Protein AF-0000000069292638 (afdb_homodimer)

Radius of gyration: 16.41 Å; Cα contacts (8 Å, |Δi|>4): 328; chains: 2; bounding box: 45×47×32 Å

Solvent-accessible surface area (backbone atoms only — not comparable to full-atom values): 11225 Å² total; per-residue (Å²): 128,81,76,64,62,72,50,61,81,61,36,59,61,81,60,46,58,54,70,28,27,34,46,31,21,37,56,39,32,57,63,48,21,77,83,68,75,58,45,47,49,71,70,38,46,51,62,46,50,45,88,44,98,59,87,70,52,68,64,36,55,43,27,33,28,11,34,83,69,78,84,53,36,36,38,67,30,36,16,46,43,33,31,53,47,24,27,38,30,43,40,34,50,40,63,70,55,65,52,68,79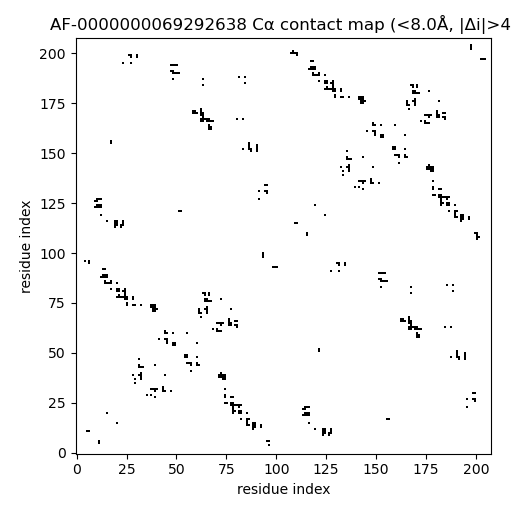,74,77,123,129,80,77,67,57,70,55,62,83,61,38,62,63,81,60,47,59,52,72,27,26,35,46,31,22,36,55,37,32,58,62,46,22,76,84,69,74,57,44,49,49,72,70,39,46,52,62,45,50,46,87,46,98,60,87,70,52,66,64,34,54,43,27,34,28,12,34,83,69,76,84,54,36,36,37,68,30,35,16,47,43,33,30,52,46,23,27,37,30,41,40,35,51,40,64,70,50,66,52,69,79,74,79,123

InterPro domains:
  IPR002048 EF-hand domain [PF13202] (31-45)
  IPR002048 EF-hand domain [PS50222] (53-88)
  IPR011992 EF-hand domain pair [SSF47473] (8-87)
  IPR018247 EF-Hand 1, calcium-binding site [PS00018] (66-78)

Sequence (208 aa):
VLALVVLDSRTHVPAVPEAAARRAGKAFALKVDADKDGQLSEAELLAAGAGGDRKHSIEELVSFHDTDRDGKVTVAEVEESWVMLSTANLNAERHLSGRPSQELVLALVVLDSRTHVPAVPEAAARRAGKAFALKVDADKDGQLSEAELLAAGAGGDRKHSIEELVSFHDTDRDGKVTVAEVEESWVMLSTANLNAERHLSGRPSQEL

Nearest PDB structures (foldseek):
  2m5e-assembly1_A  TM=7.059E-01  e=3.496E-02  Paramecium tetraurelia
  5bpj-assembly1_A  TM=7.450E-01  e=1.026E-01  Beroe abyssicola
  1alv-assembly1_B  TM=5.651E-01  e=6.901E-02  Sus scrofa
  4okh-assembly2_C-2  TM=5.468E-01  e=1.614E-01  Homo sapiens
  4okh-assembly1_A  TM=5.316E-01  e=1.362E-01  Homo sapiens

Secondary structure (DSSP, 8-state):
--------TTT------HHHHHHHHHHHHHHH-TT-SSB--HHHHHHHTTTSSSPPPHHHHHHHH-TT-SS--BHHHHHHHHHHHHHHHHHHHHHHS-------/--------TTS------HHHHHHHHHHHHHHH-TT-SSB--HHHHHHHTTTSSSPPPHHHHHHHH-TT-SS--BHHHHHHHHHHHHHHHHHHHHHHS-------

Structure (mmCIF, N/CA/C/O backbone):
data_AF-0000000069292638-model_v1
#
loop_
_entity.id
_entity.type
_entity.pdbx_description
1 polymer 'EF-hand domain-containing protein'
#
loop_
_atom_site.group_PDB
_atom_site.id
_atom_site.type_symbol
_atom_site.label_atom_id
_atom_site.label_alt_id
_atom_site.label_comp_id
_atom_site.label_asym_id
_atom_site.label_entity_id
_atom_site.label_seq_id
_atom_site.pdbx_PDB_ins_code
_atom_site.Cartn_x
_atom_site.Cartn_y
_atom_site.Cartn_z
_atom_site.occupancy
_atom_site.B_iso_or_equiv
_atom_site.auth_seq_id
_atom_site.auth_comp_id
_atom_site.auth_asym_id
_atom_site.auth_atom_id
_atom_site.pdbx_PDB_model_num
ATOM 1 N N . VAL A 1 1 ? 29.844 -3.908 -2.045 1 16.88 1 VAL A N 1
ATOM 2 C CA . VAL A 1 1 ? 29.25 -3.398 -3.27 1 16.88 1 VAL A CA 1
ATOM 3 C C . VAL A 1 1 ? 27.797 -3.883 -3.371 1 16.88 1 VAL A C 1
ATOM 5 O O . VAL A 1 1 ? 27.547 -5.09 -3.402 1 16.88 1 VAL A O 1
ATOM 8 N N . LEU A 1 2 ? 26.828 -3.211 -2.672 1 23.5 2 LEU A N 1
ATOM 9 C CA . LEU A 1 2 ? 25.422 -3.617 -2.574 1 23.5 2 LEU A CA 1
ATOM 10 C C . LEU A 1 2 ? 24.812 -3.807 -3.959 1 23.5 2 LEU A C 1
ATOM 12 O O . LEU A 1 2 ? 24.828 -2.885 -4.777 1 23.5 2 LEU A O 1
ATOM 16 N N . ALA A 1 3 ? 25.062 -4.836 -4.445 1 24.23 3 ALA A N 1
ATOM 17 C CA . ALA A 1 3 ? 24.641 -5.184 -5.801 1 24.23 3 ALA A CA 1
ATOM 18 C C . ALA A 1 3 ? 23.234 -4.656 -6.086 1 24.23 3 ALA A C 1
ATOM 20 O O . ALA A 1 3 ? 22.266 -5.09 -5.461 1 24.23 3 ALA A O 1
ATOM 21 N N . LEU A 1 4 ? 23.109 -3.346 -6.281 1 30.59 4 LEU A N 1
ATOM 22 C CA . LEU A 1 4 ? 21.953 -2.611 -6.785 1 30.59 4 LEU A CA 1
ATOM 23 C C . LEU A 1 4 ? 21.375 -3.297 -8.016 1 30.59 4 LEU A C 1
ATOM 25 O O . LEU A 1 4 ? 22 -3.307 -9.078 1 30.59 4 LEU A O 1
ATOM 29 N N . VAL A 1 5 ? 21.125 -4.465 -7.98 1 32.66 5 VAL A N 1
ATOM 30 C CA . VAL A 1 5 ? 20.453 -4.906 -9.195 1 32.66 5 VAL A CA 1
ATOM 31 C C . VAL A 1 5 ? 19.578 -3.777 -9.75 1 32.66 5 VAL A C 1
ATOM 33 O O . VAL A 1 5 ? 18.672 -3.299 -9.07 1 32.66 5 VAL A O 1
ATOM 36 N N . VAL A 1 6 ? 20.219 -2.939 -10.516 1 33.5 6 VAL A N 1
ATOM 37 C CA . VAL A 1 6 ? 19.703 -1.835 -11.312 1 33.5 6 VAL A CA 1
ATOM 38 C C . VAL A 1 6 ? 18.453 -2.295 -12.078 1 33.5 6 VAL A C 1
ATOM 40 O O . VAL A 1 6 ? 18.562 -2.984 -13.094 1 33.5 6 VAL A O 1
ATOM 43 N N . LEU A 1 7 ? 17.484 -3.059 -11.5 1 42.19 7 LEU A N 1
ATOM 44 C CA . LEU A 1 7 ? 16.25 -2.943 -12.281 1 42.19 7 LEU A CA 1
ATOM 45 C C . LEU A 1 7 ? 16.141 -1.554 -12.898 1 42.19 7 LEU A C 1
ATOM 47 O O . LEU A 1 7 ? 16.625 -0.574 -12.336 1 42.19 7 LEU A O 1
ATOM 51 N N . ASP A 1 8 ? 15.977 -1.448 -14.234 1 46.78 8 ASP A N 1
ATOM 52 C CA . ASP A 1 8 ? 15.844 -0.132 -14.852 1 46.78 8 ASP A CA 1
ATOM 53 C C . ASP A 1 8 ? 15.234 0.871 -13.875 1 46.78 8 ASP A C 1
ATOM 55 O O . ASP A 1 8 ? 14.352 0.524 -13.094 1 46.78 8 ASP A O 1
ATOM 59 N N . SER A 1 9 ? 16.141 1.841 -13.367 1 49.66 9 SER A N 1
ATOM 60 C CA . SER A 1 9 ? 15.859 2.951 -12.461 1 49.66 9 SER A CA 1
ATOM 61 C C . SER A 1 9 ? 14.375 3.293 -12.453 1 49.66 9 SER A C 1
ATOM 63 O O . SER A 1 9 ? 13.859 3.836 -11.477 1 49.66 9 SER A O 1
ATOM 65 N N . ARG A 1 10 ? 13.75 2.766 -13.609 1 54.78 10 ARG A N 1
ATOM 66 C CA . ARG A 1 10 ? 12.398 3.217 -13.906 1 54.78 10 ARG A CA 1
ATOM 67 C C . ARG A 1 10 ? 11.367 2.354 -13.188 1 54.78 10 ARG A C 1
ATOM 69 O O . ARG A 1 10 ? 10.188 2.717 -13.109 1 54.78 10 ARG A O 1
ATOM 76 N N . THR A 1 11 ? 11.938 1.139 -12.688 1 63.84 11 THR A N 1
ATOM 77 C CA . THR A 1 11 ? 10.961 0.223 -12.102 1 63.84 11 THR A CA 1
ATOM 78 C C . THR A 1 11 ? 11.281 -0.038 -10.633 1 63.84 1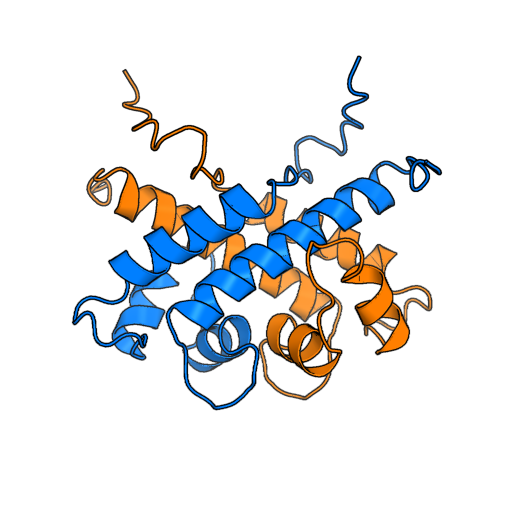1 THR A C 1
ATOM 80 O O . THR A 1 11 ? 10.648 -0.886 -10 1 63.84 11 THR A O 1
ATOM 83 N N . HIS A 1 12 ? 12.203 0.689 -10.141 1 70.62 12 HIS A N 1
ATOM 84 C CA . HIS A 1 12 ? 12.703 0.312 -8.82 1 70.62 12 HIS A CA 1
ATOM 85 C C . HIS A 1 12 ? 12.039 1.142 -7.727 1 70.62 12 HIS A C 1
ATOM 87 O O . HIS A 1 12 ? 12 2.371 -7.812 1 70.62 12 HIS A O 1
ATOM 93 N N . VAL A 1 13 ? 11.344 0.457 -6.914 1 78.5 13 VAL A N 1
ATOM 94 C CA . VAL A 1 13 ? 10.906 1.039 -5.652 1 78.5 13 VAL A CA 1
ATOM 95 C C . VAL A 1 13 ? 11.734 0.474 -4.504 1 78.5 13 VAL A C 1
ATOM 97 O O . VAL A 1 13 ? 11.688 -0.726 -4.223 1 78.5 13 VAL A O 1
ATOM 100 N N . PRO A 1 14 ? 12.578 1.312 -3.918 1 79.88 14 PRO A N 1
ATOM 101 C CA . PRO A 1 14 ? 13.445 0.767 -2.869 1 79.88 14 PRO A CA 1
ATOM 102 C C . PRO A 1 14 ? 12.656 0.236 -1.674 1 79.88 14 PRO A C 1
ATOM 104 O O . PRO A 1 14 ? 11.633 0.813 -1.298 1 79.88 14 PRO A O 1
ATOM 107 N N . ALA A 1 15 ? 13.203 -0.914 -1.197 1 83.62 15 ALA A N 1
ATOM 108 C CA . ALA A 1 15 ? 12.602 -1.443 0.024 1 83.62 15 ALA A CA 1
ATOM 109 C C . ALA A 1 15 ? 12.852 -0.515 1.208 1 83.62 15 ALA A C 1
ATOM 111 O O . ALA A 1 15 ? 13.945 0.042 1.345 1 83.62 15 ALA A O 1
ATOM 112 N N . VAL A 1 16 ? 11.852 -0.263 1.99 1 86.31 16 VAL A N 1
ATOM 113 C CA . VAL A 1 16 ? 11.914 0.542 3.207 1 86.31 16 VAL A CA 1
ATOM 114 C C . VAL A 1 16 ? 11.805 -0.364 4.43 1 86.31 16 VAL A C 1
ATOM 116 O O . VAL A 1 16 ? 10.945 -1.251 4.48 1 86.31 16 VAL A O 1
ATOM 119 N N . PRO A 1 17 ? 12.781 -0.138 5.387 1 89.88 17 PRO A N 1
ATOM 120 C CA . PRO A 1 17 ? 12.641 -0.943 6.602 1 89.88 17 PRO A CA 1
ATOM 121 C C . PRO A 1 17 ? 11.258 -0.817 7.238 1 89.88 17 PRO A C 1
ATOM 123 O O . PRO A 1 17 ? 10.664 0.265 7.23 1 89.88 17 PRO A O 1
ATOM 126 N N . GLU A 1 18 ? 10.797 -1.914 7.77 1 93.06 18 GLU A N 1
ATOM 127 C CA . GLU A 1 18 ? 9.445 -1.981 8.32 1 93.06 18 GLU A CA 1
ATOM 128 C C . GLU A 1 18 ? 9.227 -0.904 9.375 1 93.06 18 GLU A C 1
ATOM 130 O O . GLU A 1 18 ? 8.164 -0.279 9.422 1 93.06 18 GLU A O 1
ATOM 135 N N . ALA A 1 19 ? 10.234 -0.687 10.281 1 92.75 19 ALA A N 1
ATOM 136 C CA . ALA A 1 19 ? 10.109 0.311 11.336 1 92.75 19 ALA A CA 1
ATOM 137 C C . ALA A 1 19 ? 9.883 1.703 10.758 1 92.75 19 ALA A C 1
ATOM 139 O O . ALA A 1 19 ? 9.094 2.484 11.289 1 92.75 19 ALA A O 1
ATOM 140 N N . ALA A 1 20 ? 10.594 1.992 9.672 1 91.06 20 ALA A N 1
ATOM 141 C CA . ALA A 1 20 ? 10.422 3.283 9.016 1 91.06 20 ALA A CA 1
ATOM 142 C C . ALA A 1 20 ? 9.039 3.395 8.375 1 91.06 20 ALA A C 1
ATOM 144 O O . ALA A 1 20 ? 8.414 4.453 8.422 1 91.06 20 ALA A O 1
ATOM 145 N N . ALA A 1 21 ? 8.578 2.285 7.746 1 93.56 21 ALA A N 1
ATOM 146 C CA . ALA A 1 21 ? 7.25 2.266 7.148 1 93.56 21 ALA A CA 1
ATOM 147 C C . ALA A 1 21 ? 6.168 2.488 8.203 1 93.56 21 ALA A C 1
ATOM 149 O O . ALA A 1 21 ? 5.223 3.244 7.977 1 93.56 21 ALA A O 1
ATOM 150 N N . ARG A 1 22 ? 6.336 1.894 9.328 1 94.75 22 ARG A N 1
ATOM 151 C CA . ARG A 1 22 ? 5.379 2.051 10.422 1 94.75 22 ARG A CA 1
ATOM 152 C C . ARG A 1 22 ? 5.312 3.502 10.883 1 94.75 22 ARG A C 1
ATOM 154 O O . ARG A 1 22 ? 4.227 4.055 11.055 1 94.75 22 ARG A O 1
ATOM 161 N N . ARG A 1 23 ? 6.422 4.078 11.07 1 93.44 23 ARG A N 1
ATOM 162 C CA . ARG A 1 23 ? 6.48 5.461 11.539 1 93.44 23 ARG A CA 1
ATOM 163 C C . ARG A 1 23 ? 5.863 6.41 10.516 1 93.44 23 ARG A C 1
ATOM 165 O O . ARG A 1 23 ? 5.129 7.328 10.875 1 93.44 23 ARG A O 1
ATOM 172 N N . ALA A 1 24 ? 6.184 6.156 9.242 1 91.88 24 ALA A N 1
ATOM 173 C CA . ALA A 1 24 ? 5.66 7.012 8.18 1 91.88 24 ALA A CA 1
ATOM 174 C C . ALA A 1 24 ? 4.141 6.887 8.07 1 91.88 24 ALA A C 1
ATOM 176 O O . ALA A 1 24 ? 3.438 7.895 7.969 1 91.88 24 ALA A O 1
ATOM 177 N N . GLY A 1 25 ? 3.639 5.629 8.078 1 94.62 25 GLY A N 1
ATOM 178 C CA . GLY A 1 25 ? 2.201 5.414 8.023 1 94.62 25 GLY A CA 1
ATOM 179 C C . GLY A 1 25 ? 1.457 6.039 9.188 1 94.62 25 GLY A C 1
ATOM 180 O O . GLY A 1 25 ? 0.393 6.633 9.008 1 94.62 25 GLY A O 1
ATOM 181 N N . LYS A 1 26 ? 2.098 5.934 10.336 1 95.5 26 LYS A N 1
ATOM 182 C CA . LYS A 1 26 ? 1.48 6.523 11.523 1 95.5 26 LYS A CA 1
ATOM 183 C C . LYS A 1 26 ? 1.451 8.047 11.422 1 95.5 26 LYS A C 1
ATOM 185 O O . LYS A 1 26 ? 0.42 8.672 11.688 1 95.5 26 LYS A O 1
ATOM 190 N N . ALA A 1 27 ? 2.572 8.625 11.109 1 93.38 27 ALA A N 1
ATOM 191 C CA . ALA A 1 27 ? 2.65 10.078 10.984 1 93.38 27 ALA A CA 1
ATOM 192 C C . ALA A 1 27 ? 1.646 10.594 9.961 1 93.38 27 ALA A C 1
ATOM 194 O O . ALA A 1 27 ? 0.971 11.594 10.188 1 93.38 27 ALA A O 1
ATOM 195 N N . PHE A 1 28 ? 1.542 9.898 8.859 1 93.38 28 PHE A N 1
ATOM 196 C CA . PHE A 1 28 ? 0.595 10.234 7.805 1 93.38 28 PHE A CA 1
ATOM 197 C C . PHE A 1 28 ? -0.838 10.148 8.312 1 93.38 28 PHE A C 1
ATOM 199 O O . PHE A 1 28 ? -1.618 11.094 8.148 1 93.38 28 PHE A O 1
ATOM 206 N N . ALA A 1 29 ? -1.185 9.031 8.969 1 96.75 29 ALA A N 1
ATOM 207 C CA . ALA A 1 29 ? -2.549 8.805 9.438 1 96.75 29 ALA A CA 1
ATOM 208 C C . ALA A 1 29 ? -2.959 9.852 10.469 1 96.75 29 ALA A C 1
ATOM 210 O O . ALA A 1 29 ? -4.086 10.359 10.438 1 96.75 29 ALA A O 1
ATOM 211 N N . LEU A 1 30 ? -2.039 10.148 11.336 1 95.69 30 LEU A N 1
ATOM 212 C CA . LEU A 1 30 ? -2.336 11.125 12.383 1 95.69 30 LEU A CA 1
ATOM 213 C C . LEU A 1 30 ? -2.561 12.508 11.797 1 95.69 30 LEU A C 1
ATOM 215 O O . LEU A 1 30 ? -3.383 13.281 12.297 1 95.69 30 LEU A O 1
ATOM 219 N N . LYS A 1 31 ? -1.816 12.82 10.773 1 93.44 31 LYS A N 1
ATOM 220 C CA . LYS A 1 31 ? -1.994 14.102 10.094 1 93.44 31 LYS A CA 1
ATOM 221 C C . LYS A 1 31 ? -3.326 14.156 9.352 1 93.44 31 LYS A C 1
ATOM 223 O O . LYS A 1 31 ? -4.008 15.18 9.359 1 93.44 31 LYS A O 1
ATOM 228 N N . VAL A 1 32 ? -3.689 13.117 8.727 1 95.25 32 VAL A N 1
ATOM 229 C CA . VAL A 1 32 ? -4.922 13.023 7.949 1 95.25 32 VAL A CA 1
ATOM 230 C C . VAL A 1 32 ? -6.129 13.062 8.883 1 95.25 32 VAL A C 1
ATOM 232 O O . VAL A 1 32 ? -7.156 13.656 8.562 1 95.25 32 VAL A O 1
ATOM 235 N N . ASP A 1 33 ? -5.977 12.344 9.961 1 97.5 33 ASP A N 1
ATOM 236 C CA . ASP A 1 33 ? -7.035 12.305 10.969 1 97.5 33 ASP A CA 1
ATOM 237 C C . ASP A 1 33 ? -7.211 13.664 11.633 1 97.5 33 ASP A C 1
ATOM 239 O O . ASP A 1 33 ? -6.832 13.852 12.789 1 97.5 33 ASP A O 1
ATOM 243 N N . ALA A 1 34 ? -7.887 14.562 11.047 1 94.69 34 ALA A N 1
ATOM 244 C CA . ALA A 1 34 ? -7.977 15.977 11.422 1 94.69 34 ALA A CA 1
ATOM 245 C C . ALA A 1 34 ? -8.688 16.141 12.758 1 94.69 34 ALA A C 1
ATOM 247 O O . ALA A 1 34 ? -8.344 17.031 13.547 1 94.69 34 ALA A O 1
ATOM 248 N N . ASP A 1 35 ? -9.688 15.32 13.039 1 97.06 35 ASP A N 1
ATOM 249 C CA . ASP A 1 35 ? -10.438 15.5 14.281 1 97.06 35 ASP A CA 1
ATOM 250 C C . ASP A 1 35 ? -9.875 14.617 15.391 1 97.06 35 ASP A C 1
ATOM 252 O O . ASP A 1 35 ? -10.422 14.578 16.5 1 97.06 35 ASP A O 1
ATOM 256 N N . LYS A 1 36 ? -8.781 13.805 15.102 1 96.81 36 LYS A N 1
ATOM 257 C CA . LYS A 1 36 ? -8 13 16.031 1 96.81 36 LYS A CA 1
ATOM 258 C C . LYS A 1 36 ? -8.891 12.008 16.781 1 96.81 36 LYS A C 1
ATOM 260 O O . LYS A 1 36 ? -8.727 11.812 18 1 96.81 36 LYS A O 1
ATOM 265 N N . ASP A 1 37 ? -9.836 11.406 16.078 1 97.81 37 ASP A N 1
ATOM 266 C CA . ASP A 1 37 ? -10.719 10.438 16.703 1 97.81 37 ASP A CA 1
ATOM 267 C C . ASP A 1 37 ? -10.219 9.016 16.484 1 97.81 37 ASP A C 1
ATOM 269 O O . ASP A 1 37 ? -10.898 8.047 16.844 1 97.81 37 ASP A O 1
ATOM 273 N N . GLY A 1 38 ? -9.148 8.844 15.797 1 97.62 38 GLY A N 1
ATOM 274 C CA . GLY A 1 38 ? -8.516 7.547 15.617 1 97.62 38 GLY A CA 1
ATOM 275 C C . GLY A 1 38 ? -8.984 6.824 14.367 1 97.62 38 GLY A C 1
ATOM 276 O O . GLY A 1 38 ? -8.477 5.75 14.039 1 97.62 38 GLY A O 1
ATOM 277 N N . GLN A 1 39 ? -9.953 7.406 13.719 1 97.88 39 GLN A N 1
ATOM 278 C CA . GLN A 1 39 ? -10.445 6.859 12.461 1 97.88 39 GLN A CA 1
ATOM 279 C C . GLN A 1 39 ? -10.43 7.91 11.359 1 97.88 39 GLN A C 1
ATOM 281 O O . GLN A 1 39 ? -10.406 9.109 11.633 1 97.88 39 GLN A O 1
ATOM 286 N N . LEU A 1 40 ? -10.32 7.457 10.148 1 98.19 40 LEU A N 1
ATOM 287 C CA . LEU A 1 40 ? -10.336 8.367 9.008 1 98.19 40 LEU A CA 1
ATOM 288 C C . LEU A 1 40 ? -11.703 8.359 8.328 1 98.19 40 LEU A C 1
ATOM 290 O O . LEU A 1 40 ? -12.148 7.328 7.812 1 98.19 40 LEU A O 1
ATOM 294 N N . SER A 1 41 ? -12.328 9.562 8.359 1 97.81 41 SER A N 1
ATOM 295 C CA . SER A 1 41 ? -13.609 9.719 7.688 1 97.81 41 SER A CA 1
ATOM 296 C C . SER A 1 41 ? -13.445 9.664 6.172 1 97.81 41 SER A C 1
ATOM 298 O O . SER A 1 41 ? -12.328 9.711 5.66 1 97.81 41 SER A O 1
ATOM 300 N N . GLU A 1 42 ? -14.617 9.523 5.488 1 96.94 42 GLU A N 1
ATOM 301 C CA . GLU A 1 42 ? -14.594 9.523 4.027 1 96.94 42 GLU A CA 1
ATOM 302 C C . GLU A 1 42 ? -13.945 10.797 3.486 1 96.94 42 GLU A C 1
ATOM 304 O O . GLU A 1 42 ? -13.141 10.742 2.551 1 96.94 42 GLU A O 1
ATOM 309 N N . ALA A 1 43 ? -14.305 11.906 4.082 1 96.75 43 ALA A N 1
ATOM 310 C CA . ALA A 1 43 ? -13.758 13.188 3.65 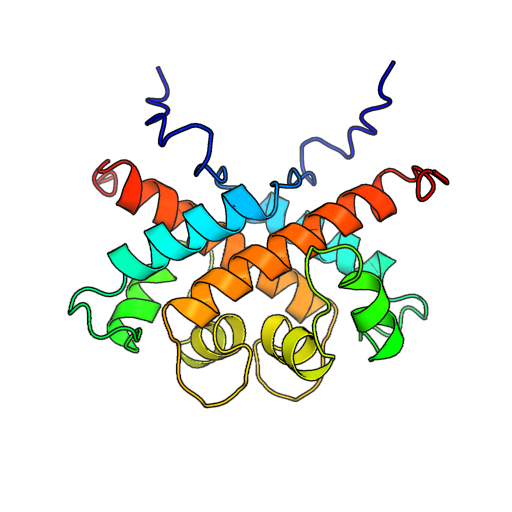1 96.75 43 ALA A CA 1
ATOM 311 C C . ALA A 1 43 ? -12.25 13.242 3.863 1 96.75 43 ALA A C 1
ATOM 313 O O . ALA A 1 43 ? -11.508 13.711 2.994 1 96.75 43 ALA A O 1
ATOM 314 N N . GLU A 1 44 ? -11.719 12.766 5 1 97.19 44 GLU A N 1
ATOM 315 C CA . GLU A 1 44 ? -10.297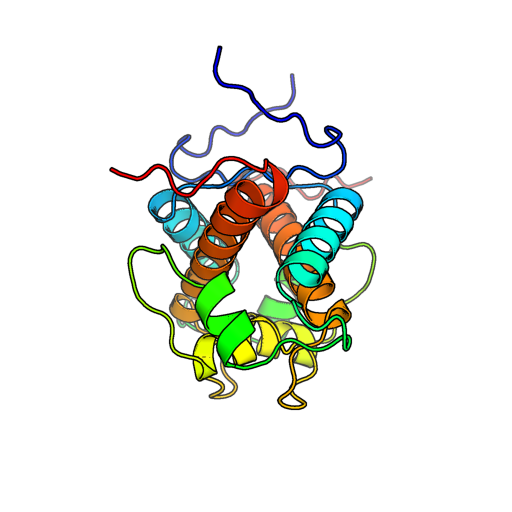 12.75 5.312 1 97.19 44 GLU A CA 1
ATOM 316 C C . GLU A 1 44 ? -9.531 11.82 4.367 1 97.19 44 GLU A C 1
ATOM 318 O O . GLU A 1 44 ? -8.453 12.172 3.885 1 97.19 44 GLU A O 1
ATOM 323 N N . LEU A 1 45 ? -10.164 10.688 4.082 1 96.44 45 LEU A N 1
ATOM 324 C CA . LEU A 1 45 ? -9.531 9.711 3.203 1 96.44 45 LEU A CA 1
ATOM 325 C C . LEU A 1 45 ? -9.453 10.234 1.772 1 96.44 45 LEU A C 1
ATOM 327 O O . LEU A 1 45 ? -8.43 10.078 1.104 1 96.44 45 LEU A O 1
ATOM 331 N N . LEU A 1 46 ? -10.539 10.828 1.302 1 95.62 46 LEU A N 1
ATOM 332 C CA . LEU A 1 46 ? -10.562 11.375 -0.051 1 95.62 46 LEU A CA 1
ATOM 333 C C . LEU A 1 46 ? -9.5 12.461 -0.212 1 95.62 46 LEU A C 1
ATOM 335 O O . LEU A 1 46 ? -8.812 12.523 -1.236 1 95.62 46 LEU A O 1
ATOM 339 N N . ALA A 1 47 ? -9.32 13.281 0.775 1 91.81 47 ALA A N 1
ATOM 340 C CA . ALA A 1 47 ? -8.305 14.328 0.746 1 91.81 47 ALA A CA 1
ATOM 341 C C . ALA A 1 47 ? -6.902 13.727 0.725 1 91.81 47 ALA A C 1
ATOM 343 O O . ALA A 1 47 ? -6.023 14.195 -0.001 1 91.81 47 ALA A O 1
ATOM 344 N N . ALA A 1 48 ? -6.703 12.68 1.495 1 91.44 48 ALA A N 1
ATOM 345 C CA . ALA A 1 48 ? -5.414 12.008 1.622 1 91.44 48 ALA A CA 1
ATOM 346 C C . ALA A 1 48 ? -5.062 11.242 0.347 1 91.44 48 ALA A C 1
ATOM 348 O O . ALA A 1 48 ? -3.887 10.992 0.073 1 91.44 48 ALA A O 1
ATOM 349 N N . GLY A 1 49 ? -6.066 10.836 -0.458 1 91.94 49 GLY A N 1
ATOM 350 C CA . GLY A 1 49 ? -5.848 10.047 -1.665 1 91.94 49 GLY A CA 1
ATOM 351 C C . GLY A 1 49 ? -5.82 10.891 -2.926 1 91.94 49 GLY A C 1
ATOM 352 O O . GLY A 1 49 ? -5.742 10.359 -4.035 1 91.94 49 GLY A O 1
ATOM 353 N N . ALA A 1 50 ? -5.836 12.211 -2.746 1 89.69 50 ALA A N 1
ATOM 354 C CA . ALA A 1 50 ? -5.887 13.125 -3.887 1 89.69 50 ALA A CA 1
ATOM 355 C C . ALA A 1 50 ? -4.492 13.336 -4.477 1 89.69 50 ALA A C 1
ATOM 357 O O . ALA A 1 50 ? -3.486 13.109 -3.803 1 89.69 50 ALA A O 1
ATOM 358 N N . GLY A 1 51 ? -4.422 13.695 -5.766 1 87.88 51 GLY A N 1
ATOM 359 C CA . GLY A 1 51 ? -3.17 14.141 -6.363 1 87.88 51 GLY A CA 1
ATOM 360 C C . GLY A 1 51 ? -2.547 13.102 -7.277 1 87.88 51 GLY A C 1
ATOM 361 O O . GLY A 1 51 ? -1.5 13.344 -7.879 1 87.88 51 GLY A O 1
ATOM 362 N N . GLY A 1 52 ? -3.102 11.945 -7.383 1 86.88 52 GLY A N 1
ATOM 363 C CA . GLY A 1 52 ? -2.633 10.969 -8.352 1 86.88 52 GLY A CA 1
ATOM 364 C C . GLY A 1 52 ? -3.145 11.234 -9.758 1 86.88 52 GLY A C 1
ATOM 365 O O . GLY A 1 52 ? -3.855 12.211 -9.992 1 86.88 52 GLY A O 1
ATOM 366 N N . ASP A 1 53 ? -2.643 10.336 -10.664 1 89.25 53 ASP A N 1
ATOM 367 C CA . ASP A 1 53 ? -3.025 10.477 -12.07 1 89.25 53 ASP A CA 1
ATOM 368 C C . ASP A 1 53 ? -4.531 10.273 -12.25 1 89.25 53 ASP A C 1
ATOM 370 O O . ASP A 1 53 ? -5.141 10.875 -13.133 1 89.25 53 ASP A O 1
ATOM 374 N N . ARG A 1 54 ? -5.043 9.398 -11.398 1 89.25 54 ARG A N 1
ATOM 375 C CA . ARG A 1 54 ? -6.484 9.195 -11.422 1 89.25 54 ARG A CA 1
ATOM 376 C C . ARG A 1 54 ? -7.086 9.391 -10.031 1 89.25 54 ARG A C 1
ATOM 378 O O . ARG A 1 54 ? -6.41 9.18 -9.023 1 89.25 54 ARG A O 1
ATOM 385 N N . LYS A 1 55 ? -8.391 9.742 -10.117 1 92.19 55 LYS A N 1
ATOM 386 C CA . LYS A 1 55 ? -9.125 9.852 -8.859 1 92.19 55 LYS A CA 1
ATOM 387 C C . LYS A 1 55 ? -9.586 8.484 -8.367 1 92.19 55 LYS A C 1
ATOM 389 O O . LYS A 1 55 ? -10.203 7.727 -9.117 1 92.19 55 LYS A O 1
ATOM 394 N N . HIS A 1 56 ? -9.258 8.211 -7.125 1 94.25 56 HIS A N 1
ATOM 395 C CA . HIS A 1 56 ? -9.742 6.977 -6.52 1 94.25 56 HIS A CA 1
ATOM 396 C C . HIS A 1 56 ? -11.086 7.195 -5.836 1 94.25 56 HIS A C 1
ATOM 398 O O . HIS A 1 56 ? -11.312 8.242 -5.219 1 94.25 56 HIS A O 1
ATOM 404 N N . SER A 1 57 ? -11.906 6.16 -5.996 1 94.94 57 SER A N 1
ATOM 405 C CA . SER A 1 57 ? -13.172 6.23 -5.277 1 94.94 57 SER A CA 1
ATOM 406 C C . SER A 1 57 ? -12.969 6 -3.781 1 94.94 57 SER A C 1
ATOM 408 O O . SER A 1 57 ? -11.945 5.461 -3.365 1 94.94 57 SER A O 1
ATOM 410 N N . ILE A 1 58 ? -13.969 6.426 -2.973 1 95.94 58 ILE A N 1
ATOM 411 C CA . ILE A 1 58 ? -13.922 6.184 -1.534 1 95.94 58 ILE A CA 1
ATOM 412 C C . ILE A 1 58 ? -13.883 4.684 -1.262 1 95.94 58 ILE A C 1
ATOM 414 O O . ILE A 1 58 ? -13.188 4.227 -0.349 1 95.94 58 ILE A O 1
ATOM 418 N N . GLU A 1 59 ? -14.586 3.904 -2.074 1 94.62 59 GLU A N 1
ATOM 419 C CA . GLU A 1 59 ? -14.609 2.453 -1.918 1 94.62 59 GLU A CA 1
ATOM 420 C C . GLU A 1 59 ? -13.211 1.861 -2.109 1 94.62 59 GLU A C 1
ATOM 422 O O . GLU A 1 59 ? -12.805 0.969 -1.363 1 94.62 59 GLU A O 1
ATOM 427 N N . GLU A 1 60 ? -12.531 2.352 -3.105 1 94.69 60 GLU A N 1
ATOM 428 C CA . GLU A 1 60 ? -11.18 1.877 -3.371 1 94.69 60 GLU A CA 1
ATOM 429 C C . GLU A 1 60 ? -10.234 2.23 -2.225 1 94.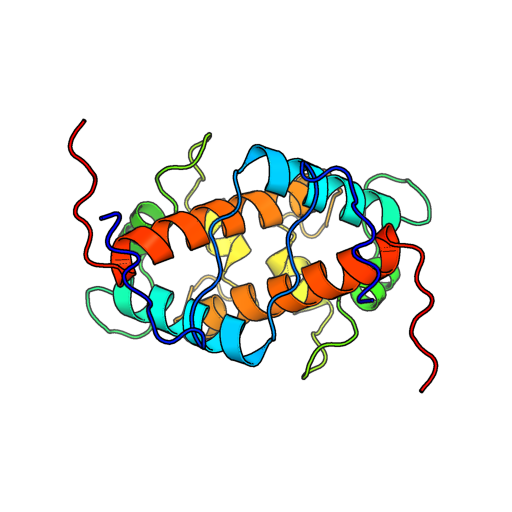69 60 GLU A C 1
ATOM 431 O O . GLU A 1 60 ? -9.43 1.4 -1.797 1 94.69 60 GLU A O 1
ATOM 436 N N . LEU A 1 61 ? -10.336 3.479 -1.687 1 96.06 61 LEU A N 1
ATOM 437 C CA . LEU A 1 61 ? -9.453 3.945 -0.624 1 96.06 61 LEU A CA 1
ATOM 438 C C . LEU A 1 61 ? -9.711 3.188 0.673 1 96.06 61 LEU A C 1
ATOM 440 O O . LEU A 1 61 ? -8.773 2.809 1.377 1 96.06 61 LEU A O 1
ATOM 444 N N . VAL A 1 62 ? -10.992 2.961 0.951 1 96.38 62 VAL A N 1
ATOM 445 C CA . VAL A 1 62 ? -11.336 2.201 2.148 1 96.38 62 VAL A CA 1
ATOM 446 C C . VAL A 1 62 ? -10.82 0.767 2.014 1 96.38 62 VAL A C 1
ATOM 448 O O . VAL A 1 62 ? -10.195 0.236 2.936 1 96.38 62 VAL A O 1
ATOM 451 N N . SER A 1 63 ? -11.07 0.119 0.862 1 94.12 63 SER A N 1
ATOM 452 C CA . SER A 1 63 ? -10.641 -1.258 0.65 1 94.12 63 SER A CA 1
ATOM 453 C C . SER A 1 63 ? -9.125 -1.393 0.801 1 94.12 63 SER A C 1
ATOM 455 O O . SER A 1 63 ? -8.641 -2.359 1.39 1 94.12 63 SER A O 1
ATOM 457 N N . PHE A 1 64 ? -8.383 -0.447 0.352 1 93.44 64 PHE A N 1
ATOM 458 C CA . PHE A 1 64 ? -6.922 -0.451 0.386 1 93.44 64 PHE A CA 1
ATOM 459 C C . PHE A 1 64 ? -6.414 -0.38 1.821 1 93.44 64 PHE A C 1
ATOM 461 O O . PHE A 1 64 ? -5.516 -1.13 2.203 1 93.44 64 PHE A O 1
ATOM 468 N N . HIS A 1 65 ? -7.02 0.468 2.645 1 97.06 65 HIS A N 1
ATOM 469 C CA . HIS A 1 65 ? -6.48 0.712 3.979 1 97.06 65 HIS A CA 1
ATOM 470 C C . HIS A 1 65 ? -7.152 -0.183 5.016 1 97.06 65 HIS A C 1
ATOM 472 O O . HIS A 1 65 ? -6.582 -0.446 6.078 1 97.06 65 HIS A O 1
ATOM 478 N N . ASP A 1 66 ? -8.43 -0.624 4.77 1 96.88 66 ASP A N 1
ATOM 479 C CA . ASP A 1 66 ? -9.219 -1.417 5.711 1 96.88 66 ASP A CA 1
ATOM 480 C C . ASP A 1 66 ? -8.766 -2.875 5.711 1 96.88 66 ASP A C 1
ATOM 482 O O . ASP A 1 66 ? -9.438 -3.738 5.141 1 96.88 66 ASP A O 1
ATOM 486 N N . THR A 1 67 ? -7.719 -3.221 6.422 1 93.88 67 THR A N 1
ATOM 487 C CA . THR A 1 67 ? -7.027 -4.5 6.316 1 93.88 67 THR A CA 1
ATOM 488 C C . THR A 1 67 ? -7.816 -5.602 7.016 1 93.88 67 THR A C 1
ATOM 490 O O . THR A 1 67 ? -7.625 -6.789 6.734 1 93.88 67 THR A O 1
ATOM 493 N N . ASP A 1 68 ? -8.727 -5.289 7.883 1 93.44 68 ASP A N 1
ATOM 494 C CA . ASP A 1 68 ? -9.477 -6.344 8.547 1 93.44 68 ASP A CA 1
ATOM 495 C C . ASP A 1 68 ? -10.914 -6.422 8.023 1 93.44 68 ASP A C 1
ATOM 497 O O . ASP A 1 68 ? -11.742 -7.152 8.57 1 93.44 68 ASP A O 1
ATOM 501 N N . ARG A 1 69 ? -11.305 -5.551 7.039 1 93.5 69 ARG A N 1
ATOM 502 C CA . ARG A 1 69 ? -12.547 -5.555 6.277 1 93.5 69 ARG A CA 1
ATOM 503 C C . ARG A 1 69 ? -13.742 -5.293 7.188 1 93.5 69 ARG A C 1
ATOM 505 O O . ARG A 1 69 ? -14.797 -5.906 7.027 1 93.5 69 ARG A O 1
ATOM 512 N N . ASP A 1 70 ? -13.578 -4.387 8.109 1 95.25 70 ASP A N 1
ATOM 513 C CA . ASP A 1 70 ? -14.719 -4.059 8.969 1 95.25 70 ASP A CA 1
ATOM 514 C C . ASP A 1 70 ? -15.422 -2.787 8.484 1 95.25 70 ASP A C 1
ATOM 516 O O . ASP A 1 70 ? -16.328 -2.289 9.148 1 95.25 70 ASP A O 1
ATOM 520 N N . GLY A 1 71 ? -14.922 -2.225 7.434 1 94.38 71 GLY A N 1
ATOM 521 C CA . GLY A 1 71 ? -15.57 -1.087 6.801 1 94.38 71 GLY A CA 1
ATOM 522 C C . GLY A 1 71 ? -15.055 0.248 7.301 1 94.38 71 GLY A C 1
ATOM 523 O O . GLY A 1 71 ? -15.445 1.301 6.793 1 94.38 71 GLY A O 1
ATOM 524 N N . LYS A 1 72 ? -14.258 0.192 8.281 1 96.94 72 LYS A N 1
ATOM 525 C CA . LYS A 1 72 ? -13.664 1.415 8.82 1 96.94 72 LYS A CA 1
ATOM 526 C C . LYS A 1 72 ? -12.164 1.471 8.555 1 96.94 72 LYS A C 1
ATOM 528 O O . LYS A 1 72 ? -11.531 0.437 8.328 1 96.94 72 LYS A O 1
ATOM 533 N N . VAL A 1 73 ? -11.672 2.682 8.477 1 98.19 73 VAL A N 1
ATOM 534 C CA . VAL A 1 73 ? -10.234 2.883 8.336 1 98.19 73 VAL A CA 1
ATOM 535 C C . VAL A 1 73 ? -9.688 3.57 9.586 1 98.19 73 VAL A C 1
ATOM 537 O O . VAL A 1 73 ? -10.008 4.727 9.859 1 98.19 73 VAL A O 1
ATOM 540 N N . THR A 1 74 ? -8.891 2.834 10.344 1 98.31 74 THR A N 1
ATOM 541 C CA . THR A 1 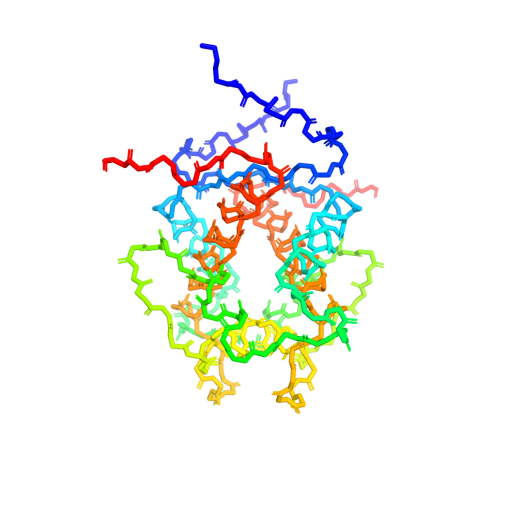74 ? -8.297 3.379 11.555 1 98.31 74 THR A CA 1
ATOM 542 C C . THR A 1 74 ? -6.84 3.764 11.32 1 98.31 74 THR A C 1
ATOM 544 O O . THR A 1 74 ? -6.246 3.381 10.312 1 98.31 74 THR A O 1
ATOM 547 N N . VAL A 1 75 ? -6.281 4.523 12.258 1 97.69 75 VAL A N 1
ATOM 548 C CA . VAL A 1 75 ? -4.871 4.902 12.227 1 97.69 75 VAL A CA 1
ATOM 549 C C . VAL A 1 75 ? -4.004 3.646 12.188 1 97.69 75 VAL A C 1
ATOM 551 O O . VAL A 1 75 ? -3.053 3.568 11.406 1 97.69 75 VAL A O 1
ATOM 554 N N . ALA A 1 76 ? -4.387 2.656 12.938 1 97 76 ALA A N 1
ATOM 555 C CA . ALA A 1 76 ? -3.637 1.404 12.984 1 97 76 ALA A CA 1
ATOM 556 C C . ALA A 1 76 ? -3.664 0.699 11.633 1 97 76 ALA A C 1
ATOM 558 O O . ALA A 1 76 ? -2.67 0.096 11.219 1 97 76 ALA A O 1
ATOM 559 N N . GLU A 1 77 ? -4.801 0.706 10.93 1 97.69 77 GLU A N 1
ATOM 560 C CA . GLU A 1 77 ? -4.914 0.045 9.633 1 97.69 77 GLU A CA 1
ATOM 561 C C . GLU A 1 77 ? -4.086 0.762 8.578 1 97.69 77 GLU A C 1
ATOM 563 O O . GLU A 1 77 ? -3.512 0.123 7.691 1 97.69 77 GLU A O 1
ATOM 568 N N . VAL A 1 78 ? -4.016 2.104 8.672 1 97.56 78 VAL A N 1
ATOM 569 C CA . VAL A 1 78 ? -3.17 2.842 7.738 1 97.56 78 VAL A CA 1
ATOM 570 C C . VAL A 1 78 ? -1.704 2.48 7.973 1 97.56 78 VAL A C 1
ATOM 572 O O . VAL A 1 78 ? -0.962 2.227 7.02 1 97.56 78 VAL A O 1
ATOM 575 N N . GLU A 1 79 ? -1.291 2.447 9.242 1 95.88 79 GLU A N 1
ATOM 576 C CA . GLU A 1 79 ? 0.057 1.997 9.578 1 95.88 79 GLU A CA 1
ATOM 577 C C . GLU A 1 79 ? 0.346 0.626 8.969 1 95.88 79 GLU A C 1
ATOM 579 O O . GLU A 1 79 ? 1.4 0.418 8.367 1 95.88 79 GLU A O 1
ATOM 584 N N . GLU A 1 80 ? -0.61 -0.245 9.086 1 96.06 80 GLU A N 1
ATOM 585 C CA . GLU A 1 80 ? -0.439 -1.617 8.617 1 96.06 80 GLU A CA 1
ATOM 586 C C . GLU A 1 80 ? -0.33 -1.672 7.098 1 96.06 80 GLU A C 1
ATOM 588 O O . GLU A 1 80 ? 0.408 -2.496 6.551 1 96.06 80 GLU A O 1
ATOM 593 N N . SER A 1 81 ? -1.092 -0.831 6.379 1 95.31 81 SER A N 1
ATOM 594 C CA . SER A 1 81 ? -0.994 -0.825 4.922 1 95.31 81 SER A CA 1
ATOM 595 C C . SER A 1 81 ? 0.407 -0.432 4.465 1 95.31 81 SER A C 1
ATOM 597 O O . SER A 1 81 ? 0.921 -0.976 3.484 1 95.31 81 SER A O 1
ATOM 599 N N . TRP A 1 82 ? 1.08 0.494 5.215 1 95.25 82 TRP A N 1
ATOM 600 C CA . TRP A 1 82 ? 2.459 0.867 4.914 1 95.25 82 TRP A CA 1
ATOM 601 C C . TRP A 1 82 ? 3.406 -0.301 5.164 1 95.25 82 TRP A C 1
ATOM 603 O O . TRP A 1 82 ? 4.336 -0.533 4.387 1 95.25 82 TRP A O 1
ATOM 613 N N . VAL A 1 83 ? 3.119 -0.989 6.234 1 95.19 83 VAL A N 1
ATOM 614 C CA . VAL A 1 83 ? 3.967 -2.125 6.582 1 95.19 83 VAL A CA 1
ATOM 615 C C . VAL A 1 83 ? 3.836 -3.211 5.516 1 95.19 83 VAL A C 1
ATOM 617 O O . VAL A 1 83 ? 4.836 -3.787 5.082 1 95.19 83 VAL A O 1
ATOM 620 N N . MET A 1 84 ? 2.641 -3.461 5.055 1 94.88 84 MET A N 1
ATOM 621 C CA . MET A 1 84 ? 2.412 -4.5 4.055 1 94.88 84 MET A CA 1
ATOM 622 C C . MET A 1 84 ? 3.084 -4.141 2.734 1 94.88 84 MET A C 1
ATOM 624 O O . MET A 1 84 ? 3.617 -5.012 2.047 1 94.88 84 MET A O 1
ATOM 628 N N . LEU A 1 85 ? 3.08 -2.916 2.414 1 92.38 85 LEU A N 1
ATOM 629 C CA . LEU A 1 85 ? 3.771 -2.498 1.2 1 92.38 85 LEU A CA 1
ATOM 630 C C . LEU A 1 85 ? 5.281 -2.658 1.351 1 92.38 85 LEU A C 1
ATOM 632 O O . LEU A 1 85 ? 5.965 -3.035 0.398 1 92.38 85 LEU A O 1
ATOM 636 N N . SER A 1 86 ? 5.789 -2.24 2.529 1 92.94 86 SER A N 1
ATOM 637 C CA . SER A 1 86 ? 7.215 -2.43 2.77 1 92.94 86 SER A CA 1
ATOM 638 C C . SER A 1 86 ? 7.621 -3.887 2.586 1 92.94 86 SER A C 1
ATOM 640 O O . SER A 1 86 ? 8.664 -4.18 1.999 1 92.94 86 SER A O 1
ATOM 642 N N . THR A 1 87 ? 6.812 -4.82 3.076 1 93.81 87 THR A N 1
ATOM 643 C CA . THR A 1 87 ? 7.07 -6.246 2.918 1 93.81 87 THR A CA 1
ATOM 644 C C . THR A 1 87 ? 7 -6.648 1.448 1 93.81 87 THR A C 1
ATOM 646 O O . THR A 1 87 ? 7.867 -7.375 0.957 1 93.81 87 THR A O 1
ATOM 649 N N . ALA A 1 88 ? 6.004 -6.152 0.769 1 92.44 88 ALA A N 1
ATOM 650 C CA . ALA A 1 88 ? 5.863 -6.445 -0.655 1 92.44 88 ALA A CA 1
ATOM 651 C C . ALA A 1 88 ? 7.07 -5.941 -1.44 1 92.44 88 ALA A C 1
ATOM 653 O O . ALA A 1 88 ? 7.582 -6.641 -2.32 1 92.44 88 ALA A O 1
ATOM 654 N N . ASN A 1 89 ? 7.527 -4.738 -1.146 1 90.56 89 ASN A N 1
ATOM 655 C CA . ASN A 1 89 ? 8.68 -4.156 -1.823 1 90.56 89 ASN A CA 1
ATOM 656 C C . ASN A 1 89 ? 9.945 -4.965 -1.565 1 90.56 89 ASN A C 1
ATOM 658 O O . ASN A 1 89 ? 10.789 -5.117 -2.457 1 90.56 89 ASN A O 1
ATOM 662 N N . LEU A 1 90 ? 10.062 -5.363 -0.358 1 89.31 90 LEU A N 1
ATOM 663 C CA . LEU A 1 90 ? 11.188 -6.223 -0.021 1 89.31 90 LEU A CA 1
ATOM 664 C C . LEU A 1 90 ? 11.18 -7.492 -0.861 1 89.31 90 LEU A C 1
ATOM 666 O O . LEU A 1 90 ? 12.203 -7.879 -1.427 1 89.31 90 LEU A O 1
ATOM 670 N N . ASN A 1 91 ? 10.07 -8.102 -0.991 1 90.62 91 ASN A N 1
ATOM 671 C CA . ASN A 1 91 ? 9.93 -9.328 -1.774 1 90.62 91 ASN A CA 1
ATOM 672 C C . ASN A 1 91 ? 10.109 -9.062 -3.266 1 90.62 91 ASN A C 1
ATOM 674 O O . ASN A 1 91 ? 10.68 -9.883 -3.982 1 90.62 91 ASN A O 1
ATOM 678 N N . ALA A 1 92 ? 9.609 -7.934 -3.658 1 89.06 92 ALA A N 1
ATOM 679 C CA . ALA A 1 92 ? 9.828 -7.539 -5.051 1 89.06 92 ALA A CA 1
ATOM 680 C C . ALA A 1 92 ? 11.312 -7.434 -5.367 1 89.06 92 ALA A C 1
ATOM 682 O O . ALA A 1 92 ? 11.766 -7.906 -6.414 1 89.06 92 ALA A O 1
ATOM 683 N N . GLU A 1 93 ? 11.992 -6.816 -4.512 1 85.75 93 GLU A N 1
ATOM 684 C CA . GLU A 1 93 ? 13.43 -6.695 -4.703 1 85.75 93 GLU A CA 1
ATOM 685 C C . GLU A 1 93 ? 14.102 -8.07 -4.758 1 85.75 93 GLU A C 1
ATOM 687 O O . GLU A 1 93 ? 14.984 -8.297 -5.582 1 85.75 93 GLU A O 1
ATOM 692 N N . ARG A 1 94 ? 13.672 -8.914 -3.947 1 83.88 94 ARG A N 1
ATOM 693 C CA . ARG A 1 94 ? 14.25 -10.25 -3.877 1 83.88 94 ARG A CA 1
ATOM 694 C C . ARG A 1 94 ? 13.938 -11.055 -5.137 1 83.88 94 ARG A C 1
ATOM 696 O O . ARG A 1 94 ? 14.797 -11.766 -5.656 1 83.88 94 ARG A O 1
ATOM 703 N N . HIS A 1 95 ? 12.727 -10.906 -5.586 1 80.62 95 HIS A N 1
ATOM 704 C CA . HIS A 1 95 ? 12.273 -11.719 -6.711 1 80.62 95 HIS A CA 1
ATOM 705 C C . HIS A 1 95 ? 12.758 -11.141 -8.039 1 80.62 95 HIS A C 1
ATOM 707 O O . HIS A 1 95 ? 13.078 -11.891 -8.961 1 80.62 95 HIS A O 1
ATOM 713 N N . LEU A 1 96 ? 12.805 -9.898 -8.086 1 78.25 96 LEU A N 1
ATOM 714 C CA . LEU A 1 96 ? 13.141 -9.266 -9.359 1 78.25 96 LEU A CA 1
ATOM 715 C C . LEU A 1 96 ? 14.656 -9.164 -9.531 1 78.25 96 LEU A C 1
ATOM 717 O O . LEU A 1 96 ? 15.148 -9.094 -10.656 1 78.25 96 LEU A O 1
ATOM 721 N N . SER A 1 97 ? 15.438 -8.938 -8.492 1 70.31 97 SER A N 1
ATOM 722 C CA . SER A 1 97 ? 16.891 -8.906 -8.578 1 70.31 97 SER A CA 1
ATOM 723 C C . SER A 1 97 ? 17.469 -10.312 -8.742 1 70.31 97 SER A C 1
ATOM 725 O O . SER A 1 97 ? 18.641 -10.469 -9.117 1 70.31 97 SER A O 1
ATOM 727 N N . GLY A 1 98 ? 16.703 -11.352 -8.93 1 60.44 98 GLY A N 1
ATOM 728 C CA . GLY A 1 98 ? 17.188 -12.719 -8.969 1 60.44 98 GLY A CA 1
ATOM 729 C C . GLY A 1 98 ? 17.922 -13.125 -7.703 1 60.44 98 GLY A C 1
ATOM 730 O O . GLY A 1 98 ? 18.703 -14.078 -7.715 1 60.44 98 GLY A O 1
ATOM 731 N N . ARG A 1 99 ? 18.422 -12.305 -6.773 1 48 99 ARG A N 1
ATOM 732 C CA . ARG A 1 99 ? 19.281 -12.695 -5.648 1 48 99 ARG A CA 1
ATOM 733 C C . ARG A 1 99 ? 18.578 -13.711 -4.758 1 48 99 ARG A C 1
ATOM 735 O O . ARG A 1 99 ? 17.422 -13.508 -4.359 1 48 99 ARG A O 1
ATOM 742 N N . PRO A 1 100 ? 19 -14.977 -4.684 1 41.22 100 PRO A N 1
ATOM 743 C CA . PRO A 1 100 ? 18.438 -16.016 -3.818 1 41.22 100 PRO A CA 1
ATOM 744 C C . PRO A 1 100 ? 18.172 -15.523 -2.396 1 41.22 100 PRO A C 1
ATOM 746 O O . PRO A 1 100 ? 18.797 -14.562 -1.949 1 41.22 100 PRO A O 1
ATOM 749 N N . SER A 1 101 ? 16.875 -15.789 -1.724 1 40.56 101 SER A N 1
ATOM 750 C CA . SER A 1 101 ? 16.812 -15.625 -0.275 1 40.56 101 SER A CA 1
ATOM 751 C C . SER A 1 101 ? 18.156 -15.883 0.378 1 40.56 101 SER A C 1
ATOM 753 O O . SER A 1 101 ? 18.844 -16.859 0.045 1 40.56 10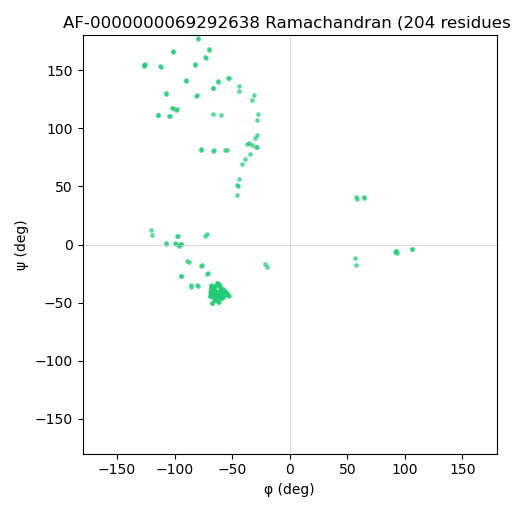1 SER A O 1
ATOM 755 N N . GLN A 1 102 ? 19 -14.961 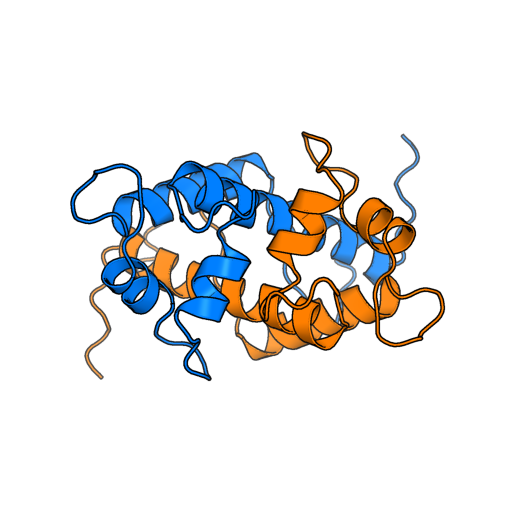0.645 1 34.91 102 GLN A N 1
ATOM 756 C CA . GLN A 1 102 ? 20.203 -15.32 1.379 1 34.91 102 GLN A CA 1
ATOM 757 C C . GLN A 1 102 ? 19.906 -16.391 2.436 1 34.91 102 GLN A C 1
ATOM 759 O O . GLN A 1 102 ? 19.109 -16.156 3.34 1 34.91 102 GLN A O 1
ATOM 764 N N . GLU A 1 103 ? 19.922 -17.688 2.135 1 30.31 103 GLU A N 1
ATOM 765 C CA . GLU A 1 103 ? 20.203 -18.672 3.176 1 30.31 103 GLU A CA 1
ATOM 766 C C . GLU A 1 103 ? 21.094 -18.078 4.262 1 30.31 103 GLU A C 1
ATOM 768 O O . GLU A 1 103 ? 22.203 -17.609 3.98 1 30.31 103 GLU A O 1
ATOM 773 N N . LEU A 1 104 ? 20.516 -17.344 5.297 1 27.19 104 LEU A N 1
ATOM 774 C CA . LEU A 1 104 ? 21.391 -17.406 6.461 1 27.19 104 LEU A CA 1
ATOM 775 C C . LEU A 1 104 ? 21.75 -18.859 6.785 1 27.19 104 LEU A C 1
ATOM 777 O O . LEU A 1 104 ? 20.938 -19.766 6.621 1 27.19 104 LEU A O 1
ATOM 781 N N . VAL B 1 1 ? 17.781 26.062 -2.439 1 17.06 1 VAL B N 1
ATOM 782 C CA . VAL B 1 1 ? 18 25.203 -1.283 1 17.06 1 VAL B CA 1
ATOM 783 C C . VAL B 1 1 ? 16.75 24.375 -1.005 1 17.06 1 VAL B C 1
ATOM 785 O O . VAL B 1 1 ? 15.688 24.922 -0.721 1 17.06 1 VAL B O 1
ATOM 788 N N . LEU B 1 2 ? 16.469 23.328 -1.761 1 23.48 2 LEU B N 1
ATOM 789 C CA . LEU B 1 2 ? 15.242 22.547 -1.687 1 23.48 2 LEU B CA 1
ATOM 790 C C . LEU B 1 2 ? 15.023 22.016 -0.275 1 23.48 2 LEU B C 1
ATOM 792 O O . LEU B 1 2 ? 15.898 21.344 0.28 1 23.48 2 LEU B O 1
ATOM 796 N N . ALA B 1 3 ? 14.539 22.797 0.491 1 25.22 3 ALA B N 1
ATOM 797 C CA . ALA B 1 3 ? 14.352 22.469 1.899 1 25.22 3 ALA B CA 1
ATOM 798 C C . ALA B 1 3 ? 13.836 21.031 2.055 1 25.22 3 ALA B C 1
ATOM 800 O O . ALA B 1 3 ? 12.703 20.734 1.658 1 25.22 3 ALA B O 1
ATOM 801 N N . LEU B 1 4 ? 14.656 20.062 1.765 1 30.28 4 LEU B N 1
ATOM 802 C CA . LEU B 1 4 ? 14.438 18.672 2.145 1 30.28 4 LEU B CA 1
ATOM 803 C C . LEU B 1 4 ? 13.953 18.562 3.586 1 30.28 4 LEU B C 1
ATOM 805 O O . LEU B 1 4 ? 14.688 18.891 4.52 1 30.28 4 LEU B O 1
ATOM 809 N N . VAL B 1 5 ? 12.977 19.141 3.945 1 31.73 5 VAL B N 1
ATOM 810 C CA . VAL B 1 5 ? 12.547 18.875 5.312 1 31.73 5 VAL B CA 1
ATOM 811 C C . VAL B 1 5 ? 12.844 17.422 5.664 1 31.73 5 VAL B C 1
ATOM 813 O O . VAL B 1 5 ? 12.297 16.5 5.047 1 31.73 5 VAL B O 1
ATOM 816 N N . VAL B 1 6 ? 14.086 17.141 5.965 1 34.56 6 VAL B N 1
ATOM 817 C CA . VAL B 1 6 ? 14.641 15.906 6.523 1 34.56 6 VAL B CA 1
ATOM 818 C C . VAL B 1 6 ? 13.758 15.414 7.664 1 34.56 6 VAL B C 1
ATOM 820 O O . VAL B 1 6 ? 13.758 15.984 8.75 1 34.56 6 VAL B O 1
ATOM 823 N N . LEU B 1 7 ? 12.43 15.273 7.555 1 40.75 7 LEU B N 1
ATOM 824 C CA . LEU B 1 7 ? 11.93 14.391 8.602 1 40.75 7 LEU B CA 1
ATOM 825 C C . LEU B 1 7 ? 12.984 13.352 8.984 1 40.75 7 LEU B C 1
ATOM 827 O O . LEU B 1 7 ? 13.812 12.969 8.156 1 40.75 7 LEU B O 1
ATOM 831 N N . ASP B 1 8 ? 13.305 13.203 10.32 1 45.59 8 ASP B N 1
ATOM 832 C CA . ASP B 1 8 ? 14.289 12.211 10.75 1 45.59 8 ASP B CA 1
ATOM 833 C C . ASP B 1 8 ? 14.344 11.039 9.773 1 45.59 8 ASP B C 1
ATOM 835 O O . ASP B 1 8 ? 13.32 10.656 9.195 1 45.59 8 ASP B O 1
ATOM 839 N N . SER B 1 9 ? 15.516 10.859 8.992 1 50.09 9 SER B N 1
ATOM 840 C CA . SER B 1 9 ? 15.867 9.773 8.078 1 50.09 9 SER B CA 1
ATOM 841 C C . SER B 1 9 ? 15.062 8.516 8.383 1 50.09 9 SER B C 1
ATOM 843 O O . SER B 1 9 ? 14.953 7.625 7.543 1 50.09 9 SER B O 1
ATOM 845 N N . ARG B 1 10 ? 14.492 8.594 9.68 1 54.62 10 ARG B N 1
ATOM 846 C CA . ARG B 1 10 ? 13.961 7.344 10.219 1 54.62 10 ARG B CA 1
ATOM 847 C C . ARG B 1 10 ? 12.5 7.16 9.828 1 54.62 10 ARG B C 1
ATOM 849 O O . ARG B 1 10 ? 11.953 6.062 9.953 1 54.62 10 ARG B O 1
ATOM 856 N N . THR B 1 11 ? 11.898 8.352 9.328 1 64.19 11 THR B N 1
ATOM 857 C CA . THR B 1 11 ? 10.477 8.242 9.055 1 64.19 11 THR B CA 1
ATOM 858 C C . THR B 1 11 ? 10.18 8.531 7.586 1 64.19 11 THR B C 1
ATOM 860 O O . THR B 1 11 ? 9.016 8.664 7.195 1 64.19 11 THR B O 1
ATOM 863 N N . HIS B 1 12 ? 11.25 8.57 6.812 1 71.12 12 HIS B N 1
ATOM 864 C CA . HIS B 1 12 ? 11.016 9.062 5.457 1 71.12 12 HIS B CA 1
ATOM 865 C C . HIS B 1 12 ? 10.883 7.906 4.473 1 71.12 12 HIS B C 1
ATOM 867 O O . HIS B 1 12 ? 11.727 7.008 4.441 1 71.12 12 HIS B O 1
ATOM 873 N N . VAL B 1 13 ? 9.75 7.828 3.938 1 78.81 13 VAL B N 1
ATOM 874 C CA . VAL B 1 13 ? 9.562 6.98 2.764 1 78.81 13 VAL B CA 1
ATOM 875 C C . VAL B 1 13 ? 9.469 7.848 1.51 1 78.81 13 VAL B C 1
ATOM 877 O O . VAL B 1 13 ? 8.539 8.641 1.36 1 78.81 13 VAL B O 1
ATOM 880 N N . PRO B 1 14 ? 10.492 7.781 0.663 1 79.94 14 PRO B N 1
ATOM 881 C CA . PRO B 1 14 ? 10.461 8.664 -0.503 1 79.94 14 PRO B CA 1
ATOM 882 C C . PRO B 1 14 ? 9.273 8.391 -1.425 1 79.94 14 PRO B C 1
ATOM 884 O O . PRO B 1 14 ? 8.883 7.234 -1.603 1 79.94 14 PRO B O 1
ATOM 887 N N . ALA B 1 15 ? 8.727 9.547 -1.895 1 83.75 15 ALA B N 1
ATOM 888 C CA . ALA B 1 15 ? 7.672 9.391 -2.889 1 83.75 15 ALA B CA 1
ATOM 889 C C . ALA B 1 15 ? 8.219 8.797 -4.184 1 83.75 15 ALA B C 1
ATOM 891 O O . ALA B 1 15 ? 9.32 9.141 -4.613 1 83.75 15 ALA B O 1
ATOM 892 N N . VAL B 1 16 ? 7.543 7.848 -4.742 1 86.44 16 VAL B N 1
ATOM 893 C CA . VAL B 1 16 ? 7.867 7.203 -6.008 1 86.44 16 VAL B CA 1
ATOM 894 C C . VAL B 1 16 ? 6.887 7.652 -7.086 1 86.44 16 VAL B C 1
ATOM 896 O O . VAL B 1 16 ? 5.672 7.68 -6.855 1 86.44 16 VAL B O 1
ATOM 899 N N . PRO B 1 17 ? 7.477 8.094 -8.25 1 89.88 17 PRO B N 1
ATOM 900 C CA . PRO B 1 17 ? 6.547 8.445 -9.32 1 89.88 17 PRO B CA 1
ATOM 901 C C . PRO B 1 17 ? 5.551 7.332 -9.633 1 89.88 17 PRO B C 1
ATOM 903 O O . PRO B 1 17 ? 5.906 6.148 -9.586 1 89.88 17 PRO B O 1
ATOM 906 N N . GLU B 1 18 ? 4.359 7.723 -9.938 1 93 18 GLU B N 1
ATOM 907 C CA . GLU B 1 18 ? 3.271 6.773 -10.156 1 93 18 GLU B CA 1
ATOM 908 C C . GLU B 1 18 ? 3.635 5.754 -11.234 1 93 18 GLU B C 1
ATOM 910 O O . GLU B 1 18 ? 3.342 4.566 -11.094 1 93 18 GLU B O 1
ATOM 915 N N . ALA B 1 19 ? 4.273 6.219 -12.359 1 92.62 19 ALA B N 1
ATOM 916 C CA . ALA B 1 19 ? 4.645 5.324 -13.453 1 92.62 19 ALA B CA 1
ATOM 917 C C . ALA B 1 19 ? 5.598 4.234 -12.969 1 92.62 19 ALA B C 1
ATOM 919 O O . ALA B 1 19 ? 5.484 3.076 -13.367 1 92.62 19 ALA B O 1
ATOM 920 N N . ALA B 1 20 ? 6.531 4.621 -12.117 1 91 20 ALA B N 1
ATOM 921 C CA . ALA B 1 20 ? 7.469 3.652 -11.562 1 91 20 ALA B CA 1
ATOM 922 C C . ALA B 1 20 ? 6.758 2.672 -10.633 1 91 20 ALA B C 1
ATOM 924 O O . ALA B 1 20 ? 7.059 1.478 -10.633 1 91 20 ALA B O 1
ATOM 925 N N . ALA B 1 21 ? 5.816 3.199 -9.812 1 93.5 21 ALA B N 1
ATOM 926 C CA . ALA B 1 21 ? 5.035 2.344 -8.922 1 93.5 21 ALA B CA 1
ATOM 927 C C . ALA B 1 21 ? 4.219 1.328 -9.719 1 93.5 21 ALA B C 1
ATOM 929 O O . ALA B 1 21 ? 4.156 0.151 -9.352 1 93.5 21 ALA B O 1
ATOM 930 N N . ARG B 1 22 ? 3.65 1.75 -10.797 1 94.69 22 ARG B N 1
ATOM 931 C CA . ARG B 1 22 ? 2.863 0.866 -11.648 1 94.69 22 ARG B CA 1
ATOM 932 C C . ARG B 1 22 ? 3.725 -0.256 -12.219 1 94.69 22 ARG B C 1
ATOM 934 O O . ARG B 1 22 ? 3.332 -1.425 -12.188 1 94.69 22 ARG B O 1
ATOM 941 N N . ARG B 1 23 ? 4.848 0.094 -12.703 1 93.38 23 ARG B N 1
ATOM 942 C CA . ARG B 1 23 ? 5.746 -0.891 -13.297 1 93.38 23 ARG B CA 1
ATOM 943 C C . ARG B 1 23 ? 6.227 -1.892 -12.258 1 93.38 23 ARG B C 1
ATOM 945 O O . ARG B 1 23 ? 6.289 -3.094 -12.523 1 93.38 23 ARG B O 1
ATOM 952 N N . ALA B 1 24 ? 6.562 -1.364 -11.078 1 91.88 24 ALA B N 1
ATOM 953 C CA . ALA B 1 24 ? 7.047 -2.232 -10.008 1 91.88 24 ALA B CA 1
ATOM 954 C C . ALA B 1 24 ? 5.957 -3.197 -9.547 1 91.88 24 ALA B C 1
ATOM 956 O O . ALA B 1 24 ? 6.207 -4.395 -9.383 1 91.88 24 ALA B O 1
ATOM 957 N N . GLY B 1 25 ? 4.727 -2.654 -9.312 1 94.62 25 GLY B N 1
ATOM 958 C CA . GLY B 1 25 ? 3.613 -3.5 -8.914 1 94.62 25 GLY B CA 1
ATOM 959 C C . GLY B 1 25 ? 3.283 -4.578 -9.93 1 94.62 25 GLY B C 1
ATOM 960 O O . GLY B 1 25 ? 3.02 -5.723 -9.562 1 94.62 25 GLY B O 1
ATOM 961 N N . LYS B 1 26 ? 3.375 -4.168 -11.18 1 95.44 26 LYS B N 1
ATOM 962 C CA . LYS B 1 26 ? 3.1 -5.133 -12.242 1 95.44 26 LYS B CA 1
ATOM 963 C C . LYS B 1 26 ? 4.164 -6.223 -12.281 1 95.44 26 LYS B C 1
ATOM 965 O O . LYS B 1 26 ? 3.842 -7.41 -12.352 1 95.44 26 LYS B O 1
ATOM 970 N N . ALA B 1 27 ? 5.402 -5.812 -12.297 1 93.31 27 ALA B N 1
ATOM 971 C CA . ALA B 1 27 ? 6.496 -6.777 -12.328 1 93.31 27 ALA B CA 1
ATOM 972 C C . ALA B 1 27 ? 6.41 -7.742 -11.148 1 93.31 27 ALA B C 1
ATOM 974 O O . ALA B 1 27 ? 6.605 -8.945 -11.312 1 93.31 27 ALA B O 1
ATOM 975 N N . PHE B 1 28 ? 6.117 -7.215 -9.992 1 93.19 28 PHE B N 1
ATOM 976 C CA . PHE B 1 28 ? 5.949 -8.016 -8.781 1 93.19 28 PHE B CA 1
ATOM 977 C C . PHE B 1 28 ? 4.805 -9.008 -8.945 1 93.19 28 PHE B C 1
ATOM 979 O O . PHE B 1 28 ? 4.973 -10.203 -8.688 1 93.19 28 PHE B O 1
ATOM 986 N N . ALA B 1 29 ? 3.633 -8.516 -9.414 1 96.75 29 ALA B N 1
ATOM 987 C CA . ALA B 1 29 ? 2.445 -9.359 -9.531 1 96.75 29 ALA B CA 1
ATOM 988 C C . ALA B 1 29 ? 2.67 -10.492 -10.523 1 96.75 29 ALA B C 1
ATOM 990 O O . ALA B 1 29 ? 2.266 -11.633 -10.281 1 96.75 29 ALA B O 1
ATOM 991 N N . LEU B 1 30 ? 3.295 -10.148 -11.602 1 95.62 30 LEU B N 1
ATOM 992 C CA . LEU B 1 30 ? 3.537 -11.148 -12.641 1 95.62 30 LEU B CA 1
ATOM 993 C C . LEU B 1 30 ? 4.496 -12.227 -12.148 1 95.62 30 LEU B C 1
ATOM 995 O O . LEU B 1 30 ? 4.363 -13.398 -12.516 1 95.62 30 LEU B O 1
ATOM 999 N N . LYS B 1 31 ? 5.453 -11.828 -11.359 1 93.5 31 LYS B N 1
ATOM 1000 C CA . LYS B 1 31 ? 6.387 -12.797 -10.781 1 93.5 31 LYS B CA 1
ATOM 1001 C C . LYS B 1 31 ? 5.688 -13.688 -9.758 1 93.5 31 LYS B C 1
ATOM 1003 O O . LYS B 1 31 ? 5.949 -14.891 -9.695 1 93.5 31 LYS B O 1
ATOM 1008 N N . VAL B 1 32 ? 4.859 -13.141 -8.977 1 95.31 32 VAL B N 1
ATOM 1009 C CA . VAL B 1 32 ? 4.133 -13.859 -7.938 1 95.31 32 VAL B CA 1
ATOM 1010 C C . VAL B 1 32 ? 3.133 -14.82 -8.578 1 95.31 32 VAL B C 1
ATOM 1012 O O . VAL B 1 32 ? 2.93 -15.938 -8.086 1 95.31 32 VAL B O 1
ATOM 1015 N N . ASP B 1 33 ? 2.484 -14.32 -9.586 1 97.44 33 ASP B N 1
ATOM 1016 C CA . ASP B 1 33 ? 1.517 -15.133 -10.32 1 97.44 33 ASP B CA 1
ATOM 1017 C C . ASP B 1 33 ? 2.205 -16.281 -11.055 1 97.44 33 ASP B C 1
ATOM 1019 O O . ASP B 1 33 ? 2.33 -16.25 -12.281 1 97.44 33 ASP B O 1
ATOM 1023 N N . ALA B 1 34 ? 2.506 -17.344 -10.414 1 94.69 34 ALA B N 1
ATOM 1024 C CA . ALA B 1 34 ? 3.348 -18.438 -10.891 1 94.69 34 ALA B CA 1
ATOM 1025 C C . ALA B 1 34 ? 2.676 -19.188 -12.039 1 94.69 34 ALA B C 1
ATOM 1027 O O . ALA B 1 34 ? 3.35 -19.656 -12.953 1 94.69 34 ALA B O 1
ATOM 1028 N N . ASP B 1 35 ? 1.367 -19.328 -11.992 1 97.06 35 ASP B N 1
ATOM 1029 C CA . ASP B 1 35 ? 0.699 -20.109 -13.039 1 97.06 35 ASP B CA 1
ATOM 1030 C C . ASP B 1 35 ? 0.199 -19.203 -14.156 1 97.06 35 ASP B C 1
ATOM 1032 O O . ASP B 1 35 ? -0.453 -19.672 -15.094 1 97.06 35 ASP B O 1
ATOM 1036 N N . LYS B 1 36 ? 0.428 -17.828 -14.055 1 96.88 36 LYS B N 1
ATOM 1037 C CA . LYS B 1 36 ? 0.177 -16.812 -15.07 1 96.88 36 LYS B CA 1
ATOM 1038 C C . LYS B 1 36 ? -1.288 -16.797 -15.492 1 96.88 36 LYS B C 1
ATOM 1040 O O . LYS B 1 36 ? -1.594 -16.672 -16.688 1 96.88 36 LYS B O 1
ATOM 1045 N N . ASP B 1 37 ? -2.176 -16.969 -14.531 1 97.75 37 ASP B N 1
ATOM 1046 C CA . ASP B 1 37 ? -3.6 -16.953 -14.852 1 97.75 37 ASP B CA 1
ATOM 1047 C C . ASP B 1 37 ? -4.207 -15.578 -14.617 1 97.75 37 ASP B C 1
ATOM 1049 O O . ASP B 1 37 ? -5.422 -15.398 -14.719 1 97.75 37 ASP B O 1
ATOM 1053 N N . GLY B 1 38 ? -3.439 -14.633 -14.18 1 97.5 38 GLY B N 1
ATOM 1054 C CA . GLY B 1 38 ? -3.869 -13.258 -14.023 1 97.5 38 GLY B CA 1
ATOM 1055 C C . GLY B 1 38 ? -4.406 -12.953 -12.633 1 97.5 38 GLY B C 1
ATOM 1056 O O . GLY B 1 38 ? -4.742 -11.805 -12.336 1 97.5 38 GLY B O 1
ATOM 1057 N N . GLN B 1 39 ? -4.504 -13.977 -11.859 1 97.81 39 GLN B N 1
ATOM 1058 C CA . GLN B 1 39 ? -4.941 -13.812 -10.477 1 97.81 39 GLN B CA 1
ATOM 1059 C C . GLN B 1 39 ? -3.941 -14.438 -9.508 1 97.81 39 GLN B C 1
ATOM 1061 O O . GLN B 1 39 ? -3.148 -15.297 -9.891 1 97.81 39 GLN B O 1
ATOM 1066 N N . LEU B 1 40 ? -3.914 -13.938 -8.305 1 98.19 40 LEU B N 1
ATOM 1067 C CA . LEU B 1 40 ? -3.029 -14.477 -7.281 1 98.19 40 LEU B CA 1
ATOM 1068 C C . LEU B 1 40 ? -3.801 -15.367 -6.312 1 98.19 40 LEU B C 1
ATOM 1070 O O . LEU B 1 40 ? -4.703 -14.898 -5.617 1 98.19 40 LEU B O 1
ATOM 1074 N N . SER B 1 41 ? -3.377 -16.641 -6.316 1 97.81 41 SER B N 1
ATOM 1075 C CA . SER B 1 41 ? -3.98 -17.578 -5.383 1 97.81 41 SER B CA 1
ATOM 1076 C C . SER B 1 41 ? -3.568 -17.281 -3.945 1 97.81 41 SER B C 1
ATOM 1078 O O . SER B 1 41 ? -2.67 -16.469 -3.709 1 97.81 41 SER B O 1
ATOM 1080 N N . GLU B 1 42 ? -4.293 -17.969 -3.016 1 96.94 42 GLU B N 1
ATOM 1081 C CA . GLU B 1 42 ? -3.947 -17.797 -1.606 1 96.94 42 GLU B CA 1
ATOM 1082 C C . GLU B 1 42 ? -2.494 -18.188 -1.348 1 96.94 42 GLU B C 1
ATOM 1084 O O . GLU B 1 42 ? -1.779 -17.5 -0.621 1 96.94 42 GLU B O 1
ATOM 1089 N N . ALA B 1 43 ? -2.102 -19.281 -1.936 1 96.75 43 ALA B N 1
ATOM 1090 C CA . ALA B 1 43 ? -0.732 -19.766 -1.76 1 96.75 43 ALA B CA 1
ATOM 1091 C C . ALA B 1 43 ? 0.275 -18.766 -2.316 1 96.75 43 ALA B C 1
ATOM 1093 O O . ALA B 1 43 ? 1.299 -18.484 -1.685 1 96.75 43 ALA B O 1
ATOM 1094 N N . GLU B 1 44 ? 0.038 -18.172 -3.514 1 97.25 44 GLU B N 1
ATOM 1095 C CA . GLU B 1 44 ? 0.919 -17.188 -4.137 1 97.25 44 GLU B CA 1
ATOM 1096 C C . GLU B 1 44 ? 0.999 -15.906 -3.305 1 97.25 44 GLU B C 1
ATOM 1098 O O . GLU B 1 44 ? 2.082 -15.352 -3.113 1 97.25 44 GLU B O 1
ATOM 1103 N N . LEU B 1 45 ? -0.159 -15.523 -2.77 1 96.44 45 LEU B N 1
ATOM 1104 C CA . LEU B 1 45 ? -0.216 -14.305 -1.969 1 96.44 45 LEU B CA 1
ATOM 1105 C C . LEU B 1 45 ? 0.527 -14.484 -0.65 1 96.44 45 LEU B C 1
ATOM 1107 O O . LEU B 1 45 ? 1.262 -13.586 -0.219 1 96.44 45 LEU B O 1
ATOM 1111 N N . LEU B 1 46 ? 0.317 -15.617 -0.003 1 95.62 46 LEU B N 1
ATOM 1112 C CA . LEU B 1 46 ? 0.997 -15.883 1.261 1 95.62 46 LEU B CA 1
ATOM 1113 C C . LEU B 1 46 ? 2.51 -15.891 1.072 1 95.62 46 LEU B C 1
ATOM 1115 O O . LEU B 1 46 ? 3.246 -15.352 1.9 1 95.62 46 LEU B O 1
ATOM 1119 N N . ALA B 1 47 ? 2.957 -16.453 -0.011 1 91.94 47 ALA B N 1
ATOM 1120 C CA . ALA B 1 47 ? 4.387 -16.484 -0.315 1 91.94 47 ALA B CA 1
ATOM 1121 C C . ALA B 1 47 ? 4.922 -15.07 -0.558 1 91.94 47 ALA B C 1
ATOM 1123 O O . ALA B 1 47 ? 6.012 -14.727 -0.099 1 91.94 47 ALA B O 1
ATOM 1124 N N . ALA B 1 48 ? 4.148 -14.25 -1.233 1 91.75 48 ALA B N 1
ATOM 1125 C CA . ALA B 1 48 ? 4.527 -12.891 -1.59 1 91.75 48 ALA B CA 1
ATOM 1126 C C . ALA B 1 48 ? 4.52 -11.977 -0.365 1 91.75 48 ALA B C 1
ATOM 1128 O O . ALA B 1 48 ? 5.191 -10.945 -0.347 1 91.75 48 ALA B O 1
ATOM 1129 N N . GLY B 1 49 ? 3.736 -12.305 0.684 1 92.12 49 GLY B N 1
ATOM 1130 C CA . GLY B 1 49 ? 3.609 -11.484 1.876 1 92.12 49 GLY B CA 1
ATOM 1131 C C . GLY B 1 49 ? 4.504 -11.938 3.014 1 92.12 49 GLY B C 1
ATOM 1132 O O . GLY B 1 49 ? 4.434 -11.398 4.117 1 92.12 49 GLY B O 1
ATOM 1133 N N . ALA B 1 50 ? 5.371 -12.906 2.715 1 90 50 ALA B N 1
ATOM 1134 C CA . ALA B 1 50 ? 6.238 -13.477 3.746 1 90 50 ALA B CA 1
ATOM 1135 C C . ALA B 1 50 ? 7.465 -12.602 3.977 1 90 50 ALA B C 1
ATOM 1137 O O . ALA B 1 50 ? 7.836 -11.797 3.111 1 90 50 ALA B O 1
ATOM 1138 N N . GLY B 1 51 ? 8.055 -12.68 5.188 1 88.06 51 GLY B N 1
ATOM 1139 C CA . GLY B 1 51 ? 9.352 -12.062 5.438 1 88.06 51 GLY B CA 1
ATOM 1140 C C . GLY B 1 51 ? 9.258 -10.805 6.281 1 88.06 51 GLY B C 1
ATOM 1141 O O . GLY B 1 51 ? 10.281 -10.195 6.602 1 88.06 51 GLY B O 1
ATOM 1142 N N . GLY B 1 52 ? 8.109 -10.352 6.629 1 86.88 52 GLY B N 1
ATOM 1143 C CA . GLY B 1 52 ? 7.965 -9.242 7.555 1 86.88 52 GLY B CA 1
ATOM 1144 C C . GLY B 1 52 ? 8.125 -9.656 9.008 1 86.88 52 GLY B C 1
ATOM 1145 O O . GLY B 1 52 ? 8.375 -10.828 9.305 1 86.88 52 GLY B O 1
ATOM 1146 N N . ASP B 1 53 ? 8.047 -8.594 9.852 1 89.31 53 ASP B N 1
ATOM 1147 C CA . ASP B 1 53 ? 8.203 -8.828 11.281 1 89.31 53 ASP B CA 1
ATOM 1148 C C . ASP B 1 53 ? 7.082 -9.719 11.812 1 89.31 53 ASP B C 1
ATOM 1150 O O . ASP B 1 53 ? 7.297 -10.5 12.742 1 89.31 53 ASP B O 1
ATOM 1154 N N . ARG B 1 54 ? 5.93 -9.539 11.188 1 89.06 54 ARG B N 1
ATOM 1155 C CA . ARG B 1 54 ? 4.805 -10.391 11.562 1 89.06 54 ARG B CA 1
ATOM 1156 C C . ARG B 1 54 ? 4.215 -11.078 10.336 1 89.06 54 ARG B C 1
ATOM 1158 O O . ARG B 1 54 ? 4.305 -10.562 9.219 1 89.06 54 ARG B O 1
ATOM 1165 N N . LYS B 1 55 ? 3.598 -12.242 10.664 1 92.25 55 LYS B N 1
ATOM 1166 C CA . LYS B 1 55 ? 2.893 -12.953 9.602 1 92.25 55 LYS B CA 1
ATOM 1167 C C . LYS B 1 55 ? 1.511 -12.352 9.359 1 92.25 55 LYS B C 1
ATOM 1169 O O . LYS B 1 55 ? 0.735 -12.164 10.305 1 92.25 55 LYS B O 1
ATOM 1174 N N . HIS B 1 56 ? 1.263 -12.055 8.117 1 94.06 56 HIS B N 1
ATOM 1175 C CA . HIS B 1 56 ? -0.07 -11.578 7.754 1 94.06 56 HIS B CA 1
ATOM 1176 C C . HIS B 1 56 ? -0.984 -12.742 7.383 1 94.06 56 HIS B C 1
ATOM 1178 O O . HIS B 1 56 ? -0.547 -13.703 6.746 1 94.06 56 HIS B O 1
ATOM 1184 N N . SER B 1 57 ? -2.225 -12.578 7.832 1 94.88 57 SER B N 1
ATOM 1185 C CA . SER B 1 57 ? -3.201 -13.578 7.418 1 94.88 57 SER B CA 1
ATOM 1186 C C . SER B 1 57 ? -3.568 -13.414 5.945 1 94.88 57 SER B C 1
ATOM 1188 O O . SER B 1 57 ? -3.344 -12.359 5.355 1 94.88 57 SER B O 1
ATOM 1190 N N . ILE B 1 58 ? -4.129 -14.484 5.344 1 95.94 58 ILE B N 1
ATOM 1191 C CA . ILE B 1 58 ? -4.586 -14.422 3.961 1 95.94 58 ILE B CA 1
ATOM 1192 C C . ILE B 1 58 ? -5.68 -13.359 3.83 1 95.94 58 ILE B C 1
ATOM 1194 O O . ILE B 1 58 ? -5.738 -12.641 2.83 1 95.94 58 ILE B O 1
ATOM 1198 N N . GLU B 1 59 ? -6.516 -13.234 4.848 1 94.56 59 GLU B N 1
ATOM 1199 C CA . GLU B 1 59 ? -7.578 -12.234 4.84 1 94.56 59 GLU B CA 1
ATOM 1200 C C . GLU B 1 59 ? -7.004 -10.82 4.766 1 94.56 59 GLU B C 1
ATOM 1202 O O . GLU B 1 59 ? -7.523 -9.977 4.035 1 94.56 59 GLU B O 1
ATOM 1207 N N . GLU B 1 60 ? -5.977 -10.586 5.523 1 94.56 60 GLU B N 1
ATOM 1208 C CA . GLU B 1 60 ? -5.332 -9.281 5.516 1 94.56 60 GLU B CA 1
ATOM 1209 C C . GLU B 1 60 ? -4.711 -8.977 4.156 1 94.56 60 GLU B C 1
ATOM 1211 O O . GLU B 1 60 ? -4.848 -7.871 3.637 1 94.56 60 GLU B O 1
ATOM 1216 N N . LEU B 1 61 ? -4.023 -9.977 3.537 1 96 61 LEU B N 1
ATOM 1217 C CA . LEU B 1 61 ? -3.344 -9.789 2.262 1 96 61 LEU B CA 1
ATOM 1218 C C . LEU B 1 61 ? -4.348 -9.562 1.138 1 96 61 LEU B C 1
ATOM 1220 O O . LEU B 1 61 ? -4.137 -8.703 0.275 1 96 61 LEU B O 1
ATOM 1224 N N . VAL B 1 62 ? -5.434 -10.328 1.192 1 96.38 62 VAL B N 1
ATOM 1225 C CA . VAL B 1 62 ? -6.473 -10.148 0.183 1 96.38 62 VAL B CA 1
ATOM 1226 C C . VAL B 1 62 ? -7.098 -8.758 0.332 1 96.38 62 VAL B C 1
ATOM 1228 O O . VAL B 1 62 ? -7.258 -8.031 -0.653 1 96.38 62 VAL B O 1
ATOM 1231 N N . SER B 1 63 ? -7.457 -8.367 1.559 1 94.06 63 SER B N 1
ATOM 1232 C CA . SER B 1 63 ? -8.078 -7.07 1.796 1 94.06 63 SER B CA 1
ATOM 1233 C C . SER B 1 63 ? -7.184 -5.934 1.317 1 94.06 63 SER B C 1
ATOM 1235 O O . SER B 1 63 ? -7.664 -4.961 0.729 1 94.06 63 SER B O 1
ATOM 1237 N N . PHE B 1 64 ? -5.922 -6.031 1.488 1 93.38 64 PHE B N 1
ATOM 1238 C CA . PHE B 1 64 ? -4.945 -5.012 1.124 1 93.38 64 PHE B CA 1
ATOM 1239 C C . PHE B 1 64 ? -4.875 -4.844 -0.389 1 93.38 64 PHE B C 1
ATOM 1241 O O . PHE B 1 64 ? -4.887 -3.719 -0.895 1 93.38 64 PHE B O 1
ATOM 1248 N N . HIS B 1 65 ? -4.871 -5.945 -1.129 1 97.06 65 HIS B N 1
ATOM 1249 C CA . HIS B 1 65 ? -4.641 -5.867 -2.566 1 97.06 65 HIS B CA 1
ATOM 1250 C C . HIS B 1 65 ? -5.957 -5.801 -3.334 1 97.06 65 HIS B C 1
ATOM 1252 O O . HIS B 1 65 ? -5.996 -5.324 -4.469 1 97.06 65 HIS B O 1
ATOM 1258 N N . ASP B 1 66 ? -7.086 -6.371 -2.758 1 96.88 66 ASP B N 1
ATOM 1259 C CA . ASP B 1 66 ? -8.391 -6.449 -3.412 1 96.88 66 ASP B CA 1
ATOM 1260 C C . ASP B 1 66 ? -9.102 -5.098 -3.377 1 96.88 66 ASP B C 1
ATOM 1262 O O . ASP B 1 66 ? -10.031 -4.898 -2.592 1 96.88 66 ASP B O 1
ATOM 1266 N N . THR B 1 67 ? -8.781 -4.176 -4.281 1 93.94 67 THR B N 1
ATOM 1267 C CA . THR B 1 67 ? -9.188 -2.777 -4.211 1 93.94 67 THR B CA 1
ATOM 1268 C C . THR B 1 67 ? -10.648 -2.617 -4.609 1 93.94 67 THR B C 1
ATOM 1270 O O . THR B 1 67 ? -11.281 -1.612 -4.277 1 93.94 67 THR B O 1
ATOM 1273 N N . ASP B 1 68 ? -11.25 -3.566 -5.273 1 93.5 68 ASP B N 1
ATOM 1274 C CA . ASP B 1 68 ? -12.656 -3.41 -5.652 1 93.5 68 ASP B CA 1
ATOM 1275 C C . ASP B 1 68 ? -13.555 -4.312 -4.816 1 93.5 68 ASP B C 1
ATOM 1277 O O . ASP B 1 68 ? -14.75 -4.434 -5.09 1 93.5 68 ASP B O 1
ATOM 1281 N N . ARG B 1 69 ? -12.992 -5.094 -3.855 1 93.25 69 ARG B N 1
ATOM 1282 C CA . ARG B 1 69 ? -13.664 -5.891 -2.838 1 93.25 69 ARG B CA 1
ATOM 1283 C C . ARG B 1 69 ? -14.484 -7.008 -3.477 1 93.25 69 ARG B C 1
ATOM 1285 O O . ARG B 1 69 ? -15.594 -7.305 -3.021 1 93.25 69 ARG B O 1
ATOM 1292 N N . ASP B 1 70 ? -13.969 -7.637 -4.488 1 95.12 70 ASP B N 1
ATOM 1293 C CA . ASP B 1 70 ? -14.695 -8.742 -5.09 1 95.12 70 ASP B CA 1
ATOM 1294 C C . ASP B 1 70 ? -14.164 -10.086 -4.594 1 95.12 70 ASP B C 1
ATOM 1296 O O . ASP B 1 70 ? -14.578 -11.141 -5.074 1 95.12 70 ASP B O 1
ATOM 1300 N N . GLY B 1 71 ? -13.203 -10.047 -3.719 1 94.38 71 GLY B N 1
ATOM 1301 C CA . GLY B 1 71 ? -12.695 -11.25 -3.066 1 94.38 71 GLY B CA 1
ATOM 1302 C C . GLY B 1 71 ? -11.531 -11.875 -3.801 1 94.38 71 GLY B C 1
ATOM 1303 O O . GLY B 1 71 ? -10.938 -12.852 -3.32 1 94.38 71 GLY B O 1
ATOM 1304 N N . LYS B 1 72 ? -11.25 -11.344 -4.934 1 97 72 LYS B N 1
ATOM 1305 C CA . LYS B 1 72 ? -10.117 -11.852 -5.703 1 97 72 LYS B CA 1
ATOM 1306 C C . LYS B 1 72 ? -9 -10.82 -5.781 1 97 72 LYS B C 1
ATOM 1308 O O . LYS B 1 72 ? -9.242 -9.625 -5.605 1 97 72 LYS B O 1
ATOM 1313 N N . VAL B 1 73 ? -7.793 -11.328 -5.941 1 98.19 73 VAL B N 1
ATOM 1314 C CA . VAL B 1 73 ? -6.645 -10.445 -6.148 1 98.19 73 VAL B CA 1
ATOM 1315 C C . VAL B 1 73 ? -6.074 -10.664 -7.547 1 98.19 73 VAL B C 1
ATOM 1317 O O . VAL B 1 73 ? -5.539 -11.734 -7.848 1 98.19 73 VAL B O 1
ATOM 1320 N N . THR B 1 74 ? -6.238 -9.641 -8.391 1 98.31 74 THR B N 1
ATOM 1321 C CA . THR B 1 74 ? -5.73 -9.727 -9.758 1 98.31 74 THR B CA 1
ATOM 1322 C C . THR B 1 74 ? -4.422 -8.961 -9.898 1 98.31 74 THR B C 1
ATOM 1324 O O . THR B 1 74 ? -4.059 -8.18 -9.016 1 98.31 74 THR B O 1
ATOM 1327 N N . VAL B 1 75 ? -3.711 -9.211 -11.008 1 97.56 75 VAL B N 1
ATOM 1328 C CA . VAL B 1 75 ? -2.486 -8.484 -11.328 1 97.56 75 VAL B CA 1
ATOM 1329 C C . VAL B 1 75 ? -2.77 -6.984 -11.367 1 97.56 75 VAL B C 1
ATOM 1331 O O . VAL B 1 75 ? -2.002 -6.188 -10.82 1 97.56 75 VAL B O 1
ATOM 1334 N N . ALA B 1 76 ? -3.889 -6.621 -11.906 1 96.88 76 ALA B N 1
ATOM 1335 C CA . ALA B 1 76 ? -4.27 -5.215 -12 1 96.88 76 ALA B CA 1
ATOM 1336 C C . ALA B 1 76 ? -4.473 -4.605 -10.617 1 96.88 76 ALA B C 1
ATOM 1338 O O . ALA B 1 76 ? -4.125 -3.445 -10.383 1 96.88 76 ALA B O 1
ATOM 1339 N N . GLU B 1 77 ? -5.086 -5.34 -9.688 1 97.69 77 GLU B N 1
ATOM 1340 C CA . GLU B 1 77 ? -5.328 -4.828 -8.344 1 97.69 77 GLU B CA 1
ATOM 1341 C C . GLU B 1 77 ? -4.023 -4.656 -7.574 1 97.69 77 GLU B C 1
ATOM 1343 O O . GLU B 1 77 ? -3.879 -3.719 -6.785 1 97.69 77 GLU B O 1
ATOM 1348 N N . VAL B 1 78 ? -3.055 -5.562 -7.82 1 97.56 78 VAL B N 1
ATOM 1349 C CA . VAL B 1 78 ? -1.752 -5.406 -7.184 1 97.56 78 VAL B CA 1
ATOM 1350 C C . VAL B 1 78 ? -1.063 -4.148 -7.707 1 97.56 78 VAL B C 1
ATOM 1352 O O . VAL B 1 78 ? -0.52 -3.361 -6.93 1 97.56 78 VAL B O 1
ATOM 1355 N N . GLU B 1 79 ? -1.112 -3.961 -9.031 1 95.75 79 GLU B N 1
ATOM 1356 C CA . GLU B 1 79 ? -0.589 -2.73 -9.617 1 95.75 79 GLU B CA 1
ATOM 1357 C C . GLU B 1 79 ? -1.211 -1.5 -8.969 1 95.75 79 GLU B C 1
ATOM 1359 O O . GLU B 1 79 ? -0.502 -0.559 -8.602 1 95.75 79 GLU B O 1
ATOM 1364 N N . GLU B 1 80 ? -2.488 -1.567 -8.773 1 96.06 80 GLU B N 1
ATOM 1365 C CA . GLU B 1 80 ? -3.227 -0.431 -8.227 1 96.06 80 GLU B CA 1
ATOM 1366 C C . GLU B 1 80 ? -2.844 -0.171 -6.773 1 96.06 80 GLU B C 1
ATOM 1368 O O . GLU B 1 80 ? -2.793 0.98 -6.336 1 96.06 80 GLU B O 1
ATOM 1373 N N . SER B 1 81 ? -2.611 -1.232 -5.98 1 95.38 81 SER B N 1
ATOM 1374 C CA . SER B 1 81 ? -2.207 -1.028 -4.59 1 95.38 81 SER B CA 1
ATOM 1375 C C . SER B 1 81 ? -0.88 -0.282 -4.504 1 95.38 81 SER B C 1
ATOM 1377 O O . SER B 1 81 ? -0.688 0.555 -3.621 1 95.38 81 SER B O 1
ATOM 1379 N N . TRP B 1 82 ? 0.035 -0.533 -5.484 1 95.19 82 TRP B N 1
ATOM 1380 C CA . TRP B 1 82 ? 1.298 0.195 -5.543 1 95.19 82 TRP B CA 1
ATOM 1381 C C . TRP B 1 82 ? 1.066 1.661 -5.895 1 95.19 82 TRP B C 1
ATOM 1383 O O . TRP B 1 82 ? 1.712 2.549 -5.332 1 95.19 82 TRP B O 1
ATOM 1393 N N . VAL B 1 83 ? 0.155 1.847 -6.797 1 95.12 83 VAL B N 1
ATOM 1394 C CA . VAL B 1 83 ? -0.148 3.209 -7.223 1 95.12 83 VAL B CA 1
ATOM 1395 C C . VAL B 1 83 ? -0.751 3.99 -6.055 1 95.12 83 VAL B C 1
ATOM 1397 O O . VAL B 1 83 ? -0.373 5.141 -5.809 1 95.12 83 VAL B O 1
ATOM 1400 N N . MET B 1 84 ? -1.638 3.381 -5.309 1 94.88 84 MET B N 1
ATOM 1401 C CA . MET B 1 84 ? -2.287 4.055 -4.188 1 94.88 84 MET B CA 1
ATOM 1402 C C . MET B 1 84 ? -1.277 4.391 -3.094 1 94.88 84 MET B C 1
ATOM 1404 O O . MET B 1 84 ? -1.368 5.445 -2.463 1 94.88 84 MET B O 1
ATOM 1408 N N . LEU B 1 85 ? -0.35 3.557 -2.906 1 92.31 85 LEU B N 1
ATOM 1409 C CA . LEU B 1 85 ? 0.691 3.855 -1.93 1 92.31 85 LEU B CA 1
ATOM 1410 C C . LEU B 1 85 ? 1.564 5.012 -2.402 1 92.31 85 LEU B C 1
ATOM 1412 O O . LEU B 1 85 ? 1.979 5.852 -1.6 1 92.31 85 LEU B O 1
ATOM 1416 N N . SER B 1 86 ? 1.928 4.957 -3.697 1 92.94 86 SER B N 1
ATOM 1417 C CA . SER B 1 86 ? 2.707 6.062 -4.238 1 92.94 86 SER B CA 1
ATOM 1418 C C . SER B 1 86 ? 2.002 7.398 -4.016 1 92.94 86 SER B C 1
ATOM 1420 O O . SER B 1 86 ? 2.641 8.391 -3.656 1 92.94 86 SER B O 1
ATOM 1422 N N . THR B 1 87 ? 0.696 7.438 -4.211 1 93.94 87 THR B N 1
ATOM 1423 C CA . THR B 1 87 ? -0.092 8.641 -3.982 1 93.94 87 THR B CA 1
ATOM 1424 C C . THR B 1 87 ? -0.089 9.023 -2.504 1 93.94 87 THR B C 1
ATOM 1426 O O . THR B 1 87 ? 0.101 10.188 -2.156 1 93.94 87 THR B O 1
ATOM 1429 N N . ALA B 1 88 ? -0.272 8.039 -1.655 1 92.38 88 ALA B N 1
ATOM 1430 C CA . ALA B 1 88 ? -0.249 8.281 -0.216 1 92.38 88 ALA B CA 1
ATOM 1431 C C . ALA B 1 88 ? 1.1 8.844 0.223 1 92.38 88 ALA B C 1
ATOM 1433 O O . ALA B 1 88 ? 1.158 9.781 1.023 1 92.38 88 ALA B O 1
ATOM 1434 N N . ASN B 1 89 ? 2.188 8.297 -0.281 1 90.5 89 ASN B N 1
ATOM 1435 C CA . ASN B 1 89 ? 3.531 8.758 0.057 1 90.5 89 ASN B CA 1
ATOM 1436 C C . ASN B 1 89 ? 3.768 10.195 -0.407 1 90.5 89 ASN B C 1
ATOM 1438 O O . ASN B 1 89 ? 4.43 10.969 0.281 1 90.5 89 ASN B O 1
ATOM 1442 N N . LEU B 1 90 ? 3.283 10.43 -1.567 1 89.44 90 LEU B N 1
ATOM 1443 C CA . LEU B 1 90 ? 3.373 11.789 -2.074 1 89.44 90 LEU B CA 1
ATOM 1444 C C . LEU B 1 90 ? 2.666 12.766 -1.14 1 89.44 90 LEU B C 1
ATOM 1446 O O . LEU B 1 90 ? 3.223 13.812 -0.791 1 89.44 90 LEU B O 1
ATOM 1450 N N . ASN B 1 91 ? 1.525 12.445 -0.695 1 90.62 91 ASN B N 1
ATOM 1451 C CA . ASN B 1 91 ? 0.754 13.289 0.211 1 90.62 91 ASN B CA 1
ATOM 1452 C C . ASN B 1 91 ? 1.404 13.375 1.589 1 90.62 91 ASN B C 1
ATOM 1454 O O . ASN B 1 91 ? 1.379 14.422 2.23 1 90.62 91 ASN B O 1
ATOM 1458 N N . ALA B 1 92 ? 1.941 12.273 1.982 1 89.12 92 ALA B N 1
ATOM 1459 C CA . ALA B 1 92 ? 2.676 12.281 3.246 1 89.12 92 ALA B CA 1
ATOM 1460 C C . ALA B 1 92 ? 3.83 13.273 3.205 1 89.12 92 ALA B C 1
ATOM 1462 O O . ALA B 1 92 ? 4.043 14.023 4.16 1 89.12 92 ALA B O 1
ATOM 1463 N N . GLU B 1 93 ? 4.527 13.219 2.158 1 85.94 93 GLU B N 1
ATOM 1464 C CA . GLU B 1 93 ? 5.633 14.156 2.002 1 85.94 93 GLU B CA 1
ATOM 1465 C C . GLU B 1 93 ? 5.137 15.602 2.033 1 85.94 93 GLU B C 1
ATOM 1467 O O . GLU B 1 93 ? 5.762 16.469 2.66 1 85.94 93 GLU B O 1
ATOM 1472 N N . ARG B 1 94 ? 4.07 15.812 1.422 1 84.19 94 ARG B N 1
ATOM 1473 C CA . ARG B 1 94 ? 3.506 17.156 1.347 1 84.19 94 ARG B CA 1
ATOM 1474 C C . ARG B 1 94 ? 3.02 17.625 2.715 1 84.19 94 ARG B C 1
ATOM 1476 O O . ARG B 1 94 ? 3.227 18.781 3.092 1 84.19 94 ARG B O 1
ATOM 1483 N N . HIS B 1 95 ? 2.398 16.734 3.428 1 80.81 95 HIS B N 1
ATOM 1484 C CA . HIS B 1 95 ? 1.775 17.078 4.695 1 80.81 95 HIS B CA 1
ATOM 1485 C C . HIS B 1 95 ? 2.807 17.141 5.82 1 80.81 95 HIS B C 1
ATOM 1487 O O . HIS B 1 95 ? 2.699 17.969 6.723 1 80.81 95 HIS B O 1
ATOM 1493 N N . LEU B 1 96 ? 3.711 16.312 5.742 1 78.62 96 LEU B N 1
ATOM 1494 C CA . LEU B 1 96 ? 4.676 16.219 6.836 1 78.62 96 LEU B CA 1
ATOM 1495 C C . LEU B 1 96 ? 5.809 17.219 6.652 1 78.62 96 LEU B C 1
ATOM 1497 O O . LEU B 1 96 ? 6.449 17.625 7.625 1 78.62 96 LEU B O 1
ATOM 1501 N N . SER B 1 97 ? 6.289 17.5 5.445 1 70.06 97 SER B N 1
ATOM 1502 C CA . SER B 1 97 ? 7.324 18.5 5.191 1 70.06 97 SER B CA 1
ATOM 1503 C C . SER B 1 97 ? 6.785 19.922 5.371 1 70.06 97 SER B C 1
ATOM 1505 O O . SER B 1 97 ? 7.555 20.875 5.5 1 70.06 97 SER B O 1
ATOM 1507 N N . GLY B 1 98 ? 5.613 20.156 5.875 1 61.16 98 GLY B N 1
ATOM 1508 C CA . GLY B 1 98 ? 5.047 21.484 5.988 1 61.16 98 GLY B CA 1
ATOM 1509 C C . GLY B 1 98 ? 4.973 22.219 4.66 1 61.16 98 GLY B C 1
ATOM 1510 O O . GLY B 1 98 ? 4.863 23.438 4.625 1 61.16 98 GLY B O 1
ATOM 1511 N N . ARG B 1 99 ? 5.535 21.891 3.514 1 49.62 99 ARG B N 1
ATOM 1512 C CA . ARG B 1 99 ? 5.578 22.688 2.291 1 49.62 99 ARG B CA 1
ATOM 1513 C C . ARG B 1 99 ? 4.18 22.859 1.703 1 49.62 99 ARG B C 1
ATOM 1515 O O . ARG B 1 99 ? 3.453 21.891 1.519 1 49.62 99 ARG B O 1
ATOM 1522 N N . PRO B 1 100 ? 3.58 24.094 1.691 1 42.88 100 PRO B N 1
ATOM 1523 C CA . PRO B 1 100 ? 2.277 24.391 1.092 1 42.88 100 PRO B CA 1
ATOM 1524 C C . PRO B 1 100 ? 2.105 23.75 -0.289 1 42.88 100 PRO B C 1
ATOM 1526 O O . PRO B 1 100 ? 3.094 23.453 -0.962 1 42.88 100 PRO B O 1
ATOM 1529 N N . SER B 1 101 ? 0.866 23.078 -0.663 1 41.19 101 SER B N 1
ATOM 1530 C CA . SER B 1 101 ? 0.578 22.797 -2.066 1 41.19 101 SER B CA 1
ATOM 1531 C C . SER B 1 101 ? 1.212 23.844 -2.98 1 41.19 101 SER B C 1
ATOM 1533 O O . SER B 1 101 ? 1.109 25.047 -2.723 1 41.19 101 SER B O 1
ATOM 1535 N N . GLN B 1 102 ? 2.367 23.734 -3.488 1 34.78 102 GLN B N 1
ATOM 1536 C CA . GLN B 1 102 ? 2.807 24.75 -4.43 1 34.78 102 GLN B CA 1
ATOM 1537 C C . GLN B 1 102 ? 1.642 25.25 -5.281 1 34.78 102 GLN B C 1
ATOM 1539 O O . GLN B 1 102 ? 0.998 24.469 -5.984 1 34.78 102 GLN B O 1
ATOM 1544 N N . GLU B 1 103 ? 0.851 26.266 -4.859 1 30.78 103 GLU B N 1
ATOM 1545 C CA . GLU B 1 103 ? 0.155 27.094 -5.836 1 30.78 103 GLU B CA 1
ATOM 1546 C C . GLU B 1 103 ? 0.927 27.172 -7.148 1 30.78 103 GLU B C 1
ATOM 1548 O O . GLU B 1 103 ? 2.078 27.609 -7.176 1 30.78 103 GLU B O 1
ATOM 1553 N N . LEU B 1 104 ? 0.779 26.156 -8.086 1 28.19 104 LEU B N 1
ATOM 1554 C CA . LEU B 1 104 ? 1.073 26.688 -9.414 1 28.19 104 LEU B CA 1
ATOM 1555 C C . LEU B 1 104 ? 0.261 27.938 -9.695 1 28.19 104 LEU B C 1
ATOM 1557 O O . LEU B 1 104 ? -0.891 28.047 -9.273 1 28.19 104 LEU B O 1
#

Foldseek 3Di:
DPPPLCPPPVPADDQDPLVVLLVVLLVLQCVLPVVNPFWHDLVSQQVSQPDDPDRDDSVRSQVQQVVVPPSTHGSVSSSVSSNVVSVVNVVCCCVVSVPPPPPD/DPPPLPPPVVPADDQDPLVVLLVVLLVLQCVLPVVNPFWHDLVSQQVSQPDDPDRDDSVRSQVQQVVVPPSTHGSVSSSVSSSVVSVVNVVCSCVVSVPPPPPD

Organism: Polarella glacialis (NCBI:txid89957)

pLDDT: mean 83.41, std 21.57, range [16.88, 98.31]